Protein AF-A0A2T6DIM4-F1 (afdb_monomer_lite)

Sequence (243 aa):
MPEISELISRLGLDPSECIVLSSGGSQIDFTYEVSPYQFLSQAASDLHTGGTAALLNSLTNSRRAILCQMDRVLEALGFDAHSLSTKAKTELLAFLGLPTPAILRKVGDLRNDLEHRYKSPPLDRVEDAHDIAMLFIEAIDRYMDTFWGEFYIGQKDELLGGMEFGFKRQLEFDYDSERRVFRVVAAQGSEHFPMEESGRIGRVPIDRGTVLHKHCVRLALTEFSRIPAEEAVQDFFVALKDA

Secondary structure (DSSP, 8-state):
---HHHHHHHHT--GGGEEEEEEEEE------SS-HHHHHHHHHHHHHH-SHHHHHHHHHHHHHHHHHHHHHHHHHTT--STTS-HHHHHHHHHHTT----TTHHHHHHHHHHHHHS-PPPPHHHHHHHHHHHHHHHHHHHHHHHTEEEEEEEEEGGGBPPTT--SBSEEEEEEEETTTTEEEEEEEE--SSSSPPGGGEEEEEEE-TTSHHHHHHHHHHTTTTSSS-HHHHHHHHHHHHH--

Foldseek 3Di:
DDDVVRLCVVLVFDLLQKFKDFPFFDFFWDDDPQALVNLLVQLVVLLVVDDQVSLLSNLVSLLVSLLRLLCTLCVLLQHNSVPDDPVRSLVLCVLLLADSDPCNVLSVVQVCCCPVVVDRDDSVSSVSSSVVSVVNNVRSSVLNRGFRQKMKMGGPVQAQDDPDGYGQWIWIWGADSVNSWIKTWTFHDDSDPPDDPVTTPDIDIDDGPQLLSSLVSSLRRQVPGPDHRSRSSSVNVVSSVVD

Radius of gyration: 21.43 Å; chains: 1; bounding box: 54×34×61 Å

Structure (mmCIF, N/CA/C/O backbone):
data_AF-A0A2T6DIM4-F1
#
_entry.id   AF-A0A2T6DIM4-F1
#
loop_
_atom_site.group_PDB
_atom_site.id
_atom_site.type_symbol
_atom_site.label_atom_id
_atom_site.label_alt_id
_atom_site.label_comp_id
_atom_site.label_asym_id
_atom_site.label_entity_id
_atom_site.label_seq_id
_atom_site.pdbx_PDB_ins_code
_atom_site.Cartn_x
_atom_site.Cartn_y
_atom_site.Cartn_z
_atom_site.occupancy
_atom_site.B_iso_or_equiv
_atom_site.auth_seq_id
_atom_site.auth_comp_id
_atom_site.auth_asym_id
_atom_site.auth_atom_id
_atom_site.pdbx_PDB_model_num
ATOM 1 N N . MET A 1 1 ? 16.239 15.068 -19.343 1.00 55.34 1 MET A N 1
ATOM 2 C CA . MET A 1 1 ? 16.365 13.624 -19.048 1.00 55.34 1 MET A CA 1
ATOM 3 C C . MET A 1 1 ? 15.382 12.919 -19.966 1.00 55.34 1 MET A C 1
ATOM 5 O O . MET A 1 1 ? 14.376 13.557 -20.251 1.00 55.34 1 MET A O 1
ATOM 9 N N . PRO A 1 2 ? 15.683 11.718 -20.487 1.00 66.62 2 PRO A N 1
ATOM 10 C CA . PRO A 1 2 ? 14.712 10.987 -21.301 1.00 66.62 2 PRO A CA 1
ATOM 11 C C . PRO A 1 2 ? 13.435 10.742 -20.491 1.00 66.62 2 PRO A C 1
ATOM 13 O O . PRO A 1 2 ? 13.491 10.700 -19.264 1.00 66.62 2 PRO A O 1
ATOM 16 N N . GLU A 1 3 ? 12.298 10.600 -21.156 1.00 85.00 3 GLU A N 1
ATOM 17 C CA . GLU A 1 3 ? 11.085 10.080 -20.521 1.00 85.00 3 GLU A CA 1
ATOM 18 C C . GLU A 1 3 ? 11.143 8.548 -20.487 1.00 85.00 3 GLU A C 1
ATOM 20 O O . GLU A 1 3 ? 11.846 7.914 -21.278 1.00 85.00 3 GLU A O 1
ATOM 25 N N . ILE A 1 4 ? 10.405 7.919 -19.573 1.00 86.00 4 ILE A N 1
ATOM 26 C CA . ILE A 1 4 ? 10.367 6.451 -19.492 1.00 86.00 4 ILE A CA 1
ATOM 27 C C . ILE A 1 4 ? 9.788 5.815 -20.774 1.00 86.00 4 ILE A C 1
ATOM 29 O O . ILE A 1 4 ? 10.243 4.752 -21.198 1.00 86.00 4 ILE A O 1
ATOM 33 N N . SER A 1 5 ? 8.867 6.506 -21.453 1.00 86.00 5 SER A N 1
ATOM 34 C CA . SER A 1 5 ? 8.318 6.140 -22.766 1.00 86.00 5 SER A CA 1
ATOM 35 C C . SER A 1 5 ? 9.401 6.073 -23.854 1.00 86.00 5 SER A C 1
ATOM 37 O O . SER A 1 5 ? 9.430 5.144 -24.669 1.00 86.00 5 SER A O 1
ATOM 39 N N . GLU A 1 6 ? 10.344 7.018 -23.832 1.00 87.69 6 GLU A N 1
ATOM 40 C CA . GLU A 1 6 ? 11.490 7.061 -24.739 1.00 87.69 6 GLU A CA 1
ATOM 41 C C . GLU A 1 6 ? 12.445 5.892 -24.472 1.00 87.69 6 GLU A C 1
ATOM 43 O O . GLU A 1 6 ? 12.909 5.241 -25.410 1.00 87.69 6 GLU A O 1
ATOM 48 N N . LEU A 1 7 ? 12.708 5.584 -23.197 1.00 87.62 7 LEU A N 1
ATOM 49 C CA . LEU A 1 7 ? 13.543 4.446 -22.811 1.00 87.62 7 LEU A CA 1
ATOM 50 C C . LEU A 1 7 ? 12.961 3.110 -23.292 1.00 87.62 7 LEU A C 1
ATOM 52 O O . LEU A 1 7 ? 13.685 2.297 -23.865 1.00 87.62 7 LEU A O 1
ATOM 56 N N . ILE A 1 8 ? 11.654 2.911 -23.120 1.00 87.31 8 ILE A N 1
ATOM 57 C CA . ILE A 1 8 ? 10.943 1.707 -23.574 1.00 87.31 8 ILE A CA 1
ATOM 58 C C . ILE A 1 8 ? 10.983 1.580 -25.096 1.00 87.31 8 ILE A C 1
ATOM 60 O O . ILE A 1 8 ? 11.284 0.507 -25.620 1.00 87.31 8 ILE A O 1
ATOM 64 N N . SER A 1 9 ? 10.759 2.687 -25.807 1.00 88.00 9 SER A N 1
ATOM 65 C CA . SER A 1 9 ? 10.829 2.718 -27.271 1.00 88.00 9 SER A CA 1
ATOM 66 C C . SER A 1 9 ? 12.224 2.348 -27.781 1.00 88.00 9 SER A C 1
ATOM 68 O O . SER A 1 9 ? 12.349 1.603 -28.749 1.00 88.00 9 SER A O 1
ATOM 70 N N . ARG A 1 10 ? 13.283 2.821 -27.110 1.00 90.19 10 ARG A N 1
ATOM 71 C CA . ARG A 1 10 ? 14.678 2.486 -27.446 1.00 90.19 10 ARG A CA 1
ATOM 72 C C . ARG A 1 10 ? 15.020 1.020 -27.181 1.00 90.19 10 ARG A C 1
ATOM 74 O O . ARG A 1 10 ? 15.798 0.449 -27.936 1.00 90.19 10 ARG A O 1
ATOM 81 N N . LEU A 1 11 ? 14.443 0.418 -26.140 1.00 90.56 11 LEU A N 1
ATOM 82 C CA . LEU A 1 11 ? 14.599 -1.010 -25.852 1.00 90.56 11 LEU A CA 1
ATOM 83 C C . LEU A 1 11 ? 13.802 -1.903 -26.813 1.00 90.56 11 LEU A C 1
ATOM 85 O O . LEU A 1 11 ? 14.076 -3.098 -26.884 1.00 90.56 11 LEU A O 1
ATOM 89 N N . GLY A 1 12 ? 12.809 -1.367 -27.528 1.00 91.50 12 GLY A N 1
ATOM 90 C CA . GLY A 1 12 ? 11.957 -2.166 -28.411 1.00 91.50 12 GLY A CA 1
ATOM 91 C C . GLY A 1 12 ? 11.212 -3.279 -27.667 1.00 91.50 12 GLY A C 1
ATOM 92 O O . GLY A 1 12 ? 11.081 -4.384 -28.192 1.00 91.50 12 GLY A O 1
ATOM 93 N N . LEU A 1 13 ? 10.788 -3.018 -26.425 1.00 91.38 13 LEU A N 1
ATOM 94 C CA . LEU A 1 13 ? 9.969 -3.957 -25.659 1.00 91.38 13 LEU A CA 1
ATOM 95 C C . LEU A 1 13 ? 8.553 -4.007 -26.242 1.00 91.38 13 LEU A C 1
ATOM 97 O O . LEU A 1 13 ? 7.950 -2.966 -26.503 1.00 91.38 13 LEU A O 1
ATOM 101 N N . ASP A 1 14 ? 8.022 -5.214 -26.406 1.00 92.25 14 ASP A N 1
ATOM 102 C CA . ASP A 1 14 ? 6.612 -5.463 -26.691 1.00 92.25 14 ASP A CA 1
ATOM 103 C C . ASP A 1 14 ? 5.883 -5.646 -25.353 1.00 92.25 14 ASP A C 1
ATOM 105 O O . ASP A 1 14 ? 6.118 -6.650 -24.675 1.00 92.25 14 ASP A O 1
ATOM 109 N N . PRO A 1 15 ? 4.999 -4.713 -24.951 1.00 90.88 15 PRO A N 1
ATOM 110 C CA . PRO A 1 15 ? 4.266 -4.823 -23.696 1.00 90.88 15 PRO A CA 1
ATOM 111 C C . PRO A 1 15 ? 3.543 -6.157 -23.511 1.00 90.88 15 PRO A C 1
ATOM 113 O O . PRO A 1 15 ? 3.440 -6.624 -22.383 1.00 90.88 15 PRO A O 1
ATOM 116 N N . SER A 1 16 ? 3.054 -6.777 -24.591 1.00 91.44 16 SER A N 1
ATOM 117 C CA . SER A 1 16 ? 2.267 -8.015 -24.519 1.00 91.44 16 SER A CA 1
ATOM 118 C C . SER A 1 16 ? 3.090 -9.258 -24.168 1.00 91.44 16 SER A C 1
ATOM 120 O O . SER A 1 16 ? 2.540 -10.212 -23.623 1.00 91.44 16 SER A O 1
ATOM 122 N N . GLU A 1 17 ? 4.403 -9.214 -24.395 1.00 94.44 17 GLU A N 1
ATOM 123 C CA . GLU A 1 17 ? 5.341 -10.314 -24.130 1.00 94.44 17 GLU A CA 1
ATOM 124 C C . GLU A 1 17 ? 6.247 -10.039 -22.914 1.00 94.44 17 GLU A C 1
ATOM 126 O O . GLU A 1 17 ? 7.095 -10.861 -22.548 1.00 94.44 17 GLU A O 1
ATOM 131 N N . CYS A 1 18 ? 6.056 -8.892 -22.254 1.00 95.19 18 CYS A N 1
ATOM 132 C CA . CYS A 1 18 ? 6.811 -8.521 -21.068 1.00 95.19 18 CYS A CA 1
ATOM 133 C C . CYS A 1 18 ? 6.337 -9.266 -19.816 1.00 95.19 18 CYS A C 1
ATOM 135 O O . CYS A 1 18 ? 5.141 -9.398 -19.551 1.00 95.19 18 CYS A O 1
ATOM 137 N N . ILE A 1 19 ? 7.300 -9.667 -18.990 1.00 93.75 19 ILE A N 1
ATOM 138 C CA . ILE A 1 19 ? 7.081 -10.225 -17.653 1.00 93.75 19 ILE A CA 1
ATOM 139 C C . ILE A 1 19 ? 7.925 -9.468 -16.625 1.00 93.75 19 ILE A C 1
ATOM 141 O O . ILE A 1 19 ? 8.885 -8.785 -16.985 1.00 93.75 19 ILE A O 1
ATOM 145 N N . VAL A 1 20 ? 7.562 -9.594 -15.348 1.00 92.94 20 VAL A N 1
ATOM 146 C CA . VAL A 1 20 ? 8.329 -9.050 -14.222 1.00 92.94 20 VAL A CA 1
ATOM 147 C C . VAL A 1 20 ? 9.110 -10.162 -13.519 1.00 92.94 20 VAL A C 1
ATOM 149 O O . VAL A 1 20 ? 8.608 -11.273 -13.353 1.00 92.94 20 VAL A O 1
ATOM 152 N N . LEU A 1 21 ? 10.337 -9.855 -13.107 1.00 90.00 21 LEU A N 1
ATOM 153 C CA . LEU A 1 21 ? 11.207 -10.719 -12.314 1.00 90.00 21 LEU A CA 1
ATOM 154 C C . LEU A 1 21 ? 11.747 -9.928 -11.119 1.00 90.00 21 LEU A C 1
ATOM 156 O O . LEU A 1 21 ? 12.227 -8.815 -11.303 1.00 90.00 21 LEU A O 1
ATOM 160 N N . SER A 1 22 ? 11.718 -10.497 -9.917 1.00 83.75 22 SER A N 1
ATOM 161 C CA . SER A 1 22 ? 12.336 -9.884 -8.733 1.00 83.75 22 SER A CA 1
ATOM 162 C C . SER A 1 22 ? 13.768 -10.361 -8.527 1.00 83.75 22 SER A C 1
ATOM 164 O O . SER A 1 22 ? 14.041 -11.554 -8.676 1.00 83.75 22 SER A O 1
ATOM 166 N N . SER A 1 23 ? 14.672 -9.446 -8.161 1.00 77.38 23 SER A N 1
ATOM 167 C CA . SER A 1 23 ? 16.018 -9.774 -7.654 1.00 77.38 23 SER A CA 1
ATOM 168 C C . SER A 1 23 ? 16.061 -9.948 -6.137 1.00 77.38 23 SER A C 1
ATOM 170 O O . SER A 1 23 ? 17.045 -10.484 -5.627 1.00 77.38 23 SER A O 1
ATOM 172 N N . GLY A 1 24 ? 15.034 -9.511 -5.402 1.00 69.75 24 GLY A N 1
ATOM 173 C CA . GLY A 1 24 ? 15.015 -9.593 -3.946 1.00 69.75 24 GLY A CA 1
ATOM 174 C C . GLY A 1 24 ? 14.026 -8.642 -3.274 1.00 69.75 24 GLY A C 1
ATOM 175 O O . GLY A 1 24 ? 13.548 -7.668 -3.854 1.00 69.75 24 GLY A O 1
ATOM 176 N N . GLY A 1 25 ? 13.724 -8.942 -2.011 1.00 70.31 25 GLY A N 1
ATOM 177 C CA . GLY A 1 25 ? 12.937 -8.074 -1.140 1.00 70.31 25 GLY A CA 1
ATOM 178 C C . GLY A 1 25 ? 13.823 -7.131 -0.328 1.00 70.31 25 GLY A C 1
ATOM 179 O O . GLY A 1 25 ? 14.891 -7.524 0.145 1.00 70.31 25 GLY A O 1
ATOM 180 N N . SER A 1 26 ? 13.358 -5.904 -0.123 1.00 77.56 26 SER A N 1
ATOM 181 C CA . SER A 1 26 ? 13.868 -4.976 0.877 1.00 77.56 26 SER A CA 1
ATOM 182 C C . SER A 1 26 ? 12.756 -4.644 1.867 1.00 77.56 26 SER A C 1
ATOM 184 O O . SER A 1 26 ? 11.582 -4.549 1.514 1.00 77.56 26 SER A O 1
ATOM 186 N N . GLN A 1 27 ? 13.126 -4.478 3.133 1.00 89.00 27 GLN A N 1
ATOM 187 C CA . GLN A 1 27 ? 12.173 -4.018 4.130 1.00 89.00 27 GLN A CA 1
ATOM 188 C C . GLN A 1 27 ? 11.911 -2.526 3.920 1.00 89.00 27 GLN A C 1
ATOM 190 O O . GLN A 1 27 ? 12.848 -1.724 3.852 1.00 89.00 27 GLN A O 1
ATOM 195 N N . ILE A 1 28 ? 10.637 -2.155 3.856 1.00 93.94 28 ILE A N 1
ATOM 196 C CA . ILE A 1 28 ? 10.203 -0.759 3.898 1.00 93.94 28 ILE A CA 1
ATOM 197 C C . ILE A 1 28 ? 9.565 -0.461 5.247 1.00 93.94 28 ILE A C 1
ATOM 199 O O . ILE A 1 28 ? 8.889 -1.306 5.828 1.00 93.94 28 ILE A O 1
ATOM 203 N N . ASP A 1 29 ? 9.740 0.760 5.743 1.00 94.94 29 ASP A N 1
ATOM 204 C CA . ASP A 1 29 ? 9.044 1.196 6.948 1.00 94.94 29 ASP A CA 1
ATOM 205 C C . ASP A 1 29 ? 8.830 2.709 6.977 1.00 94.94 29 ASP A C 1
ATOM 207 O O . ASP A 1 29 ? 9.447 3.474 6.231 1.00 94.94 29 ASP A O 1
ATOM 211 N N . PHE A 1 30 ? 7.929 3.135 7.857 1.00 96.19 30 PHE A N 1
ATOM 212 C CA . PHE A 1 30 ? 7.737 4.527 8.213 1.00 96.19 30 PHE A CA 1
ATOM 213 C C . PHE A 1 30 ? 7.470 4.647 9.712 1.00 96.19 30 PHE A C 1
ATOM 215 O O . PHE A 1 30 ? 6.492 4.119 10.242 1.00 96.19 30 PHE A O 1
ATOM 222 N N . THR A 1 31 ? 8.330 5.379 10.411 1.00 94.75 31 THR A N 1
ATOM 223 C CA . THR A 1 31 ? 8.224 5.514 11.863 1.00 94.75 31 THR A CA 1
ATOM 224 C C . THR A 1 31 ? 7.389 6.733 12.242 1.00 94.75 31 THR A C 1
ATOM 226 O O . THR A 1 31 ? 7.769 7.875 11.987 1.00 94.75 31 THR A O 1
ATOM 229 N N . TYR A 1 32 ? 6.269 6.484 12.918 1.00 96.19 32 TYR A N 1
ATOM 230 C CA . TYR A 1 32 ? 5.545 7.498 13.683 1.00 96.19 32 TYR A CA 1
ATOM 231 C C . TYR A 1 32 ? 6.024 7.523 15.137 1.00 96.19 32 TYR A C 1
ATOM 233 O O . TYR A 1 32 ? 6.501 6.516 15.655 1.00 96.19 32 TYR A O 1
ATOM 241 N N . GLU A 1 33 ? 5.833 8.657 15.817 1.00 97.25 33 GLU A N 1
ATOM 242 C CA . GLU A 1 33 ? 6.099 8.782 17.259 1.00 97.25 33 GLU A CA 1
ATOM 243 C C . GLU A 1 33 ? 5.269 7.789 18.089 1.00 97.25 33 GLU A C 1
ATOM 245 O O . GLU A 1 33 ? 5.768 7.217 19.056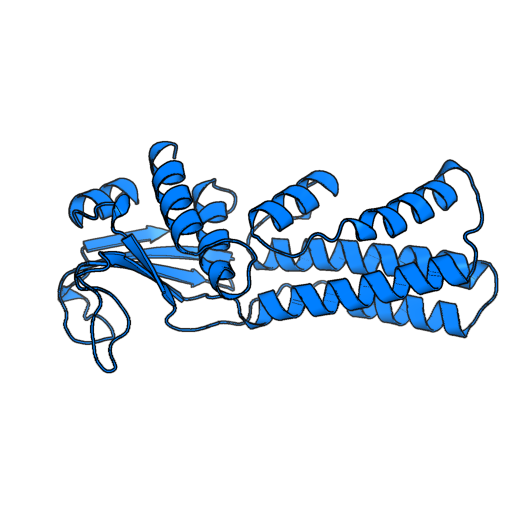 1.00 97.25 33 GLU A O 1
ATOM 250 N N . VAL A 1 34 ? 4.012 7.565 17.687 1.00 97.62 34 VAL A N 1
ATOM 251 C CA . VAL A 1 34 ? 3.138 6.535 18.257 1.00 97.62 34 VAL A CA 1
ATOM 252 C C . VAL A 1 34 ? 2.807 5.518 17.173 1.00 97.62 34 VAL A C 1
ATOM 254 O O . VAL A 1 34 ? 2.179 5.855 16.170 1.00 97.62 34 VAL A O 1
ATOM 257 N N . SER A 1 35 ? 3.228 4.274 17.378 1.00 98.00 35 SER A N 1
ATOM 258 C CA . SER A 1 35 ? 3.096 3.197 16.404 1.00 98.00 35 SER A CA 1
ATOM 259 C C . SER A 1 35 ? 1.718 2.516 16.444 1.00 98.00 35 SER A C 1
ATOM 261 O O . SER A 1 35 ? 1.009 2.567 17.459 1.00 98.00 35 SER A O 1
ATOM 263 N N . PRO A 1 36 ? 1.348 1.788 15.373 1.00 98.31 36 PRO A N 1
ATOM 264 C CA . PRO A 1 36 ? 0.151 0.946 15.352 1.00 98.31 36 PRO A CA 1
ATOM 265 C C . PRO A 1 36 ? 0.110 -0.054 16.517 1.00 98.31 36 PRO A C 1
ATOM 267 O O . PRO A 1 36 ? -0.923 -0.210 17.170 1.00 98.31 36 PRO A O 1
ATOM 270 N N . TYR A 1 37 ? 1.255 -0.664 16.843 1.00 98.25 37 TYR A N 1
ATOM 271 C CA . TYR A 1 37 ? 1.395 -1.606 17.954 1.00 98.25 37 TYR A CA 1
ATOM 272 C C . TYR A 1 37 ? 1.226 -0.959 19.329 1.00 98.25 37 TYR A C 1
ATOM 274 O O . TYR A 1 37 ? 0.717 -1.609 20.242 1.00 98.25 37 TYR A O 1
ATOM 282 N N . GLN A 1 38 ? 1.611 0.309 19.505 1.00 98.56 38 GLN A N 1
ATOM 283 C CA . GLN A 1 38 ? 1.377 1.021 20.765 1.00 98.56 38 GLN A CA 1
ATOM 284 C C . GLN A 1 38 ? -0.117 1.272 20.988 1.00 98.56 38 GLN A C 1
ATOM 286 O O . GLN A 1 38 ? -0.614 1.039 22.091 1.00 98.56 38 GLN A O 1
ATOM 291 N N . PHE A 1 39 ? -0.860 1.659 19.945 1.00 98.69 39 PHE A N 1
ATOM 292 C CA . PHE A 1 39 ? -2.321 1.738 20.030 1.00 98.69 39 PHE A CA 1
ATOM 293 C C . PHE A 1 39 ? -2.947 0.372 20.323 1.00 98.69 39 PHE A C 1
ATOM 295 O O . PHE A 1 39 ? -3.806 0.272 21.197 1.00 98.69 39 PHE A O 1
ATOM 302 N N . LEU A 1 40 ? -2.496 -0.685 19.643 1.00 98.38 40 LEU A N 1
ATOM 303 C CA . LEU A 1 40 ? -2.993 -2.042 19.871 1.00 98.38 40 LEU A CA 1
ATOM 304 C C . LEU A 1 40 ? -2.727 -2.519 21.310 1.00 98.38 40 LEU A C 1
ATOM 306 O O . LEU A 1 40 ? -3.632 -3.014 21.976 1.00 98.38 40 LEU A O 1
ATOM 310 N N . SER A 1 41 ? -1.520 -2.286 21.825 1.00 98.50 41 SER A N 1
ATOM 311 C CA . SER A 1 41 ? -1.135 -2.642 23.196 1.00 98.50 41 SER A CA 1
ATOM 312 C C . SER A 1 41 ? -1.979 -1.908 24.237 1.00 98.50 41 SER A C 1
ATOM 314 O O . SER A 1 41 ? -2.403 -2.505 25.228 1.00 98.50 41 SER A O 1
ATOM 316 N N . GLN A 1 42 ? -2.277 -0.625 24.006 1.00 98.38 42 GLN A N 1
ATOM 317 C CA . GLN A 1 42 ? -3.181 0.120 24.877 1.00 98.38 42 GLN A CA 1
ATOM 318 C C . GLN A 1 42 ? -4.602 -0.456 24.826 1.00 98.38 42 GLN A C 1
ATOM 320 O O . GLN A 1 42 ? -5.219 -0.629 25.873 1.00 98.38 42 GLN A O 1
ATOM 325 N N . ALA A 1 43 ? -5.099 -0.818 23.638 1.00 98.31 43 ALA A N 1
ATOM 326 C CA . ALA A 1 43 ? -6.417 -1.433 23.491 1.00 98.31 43 ALA A CA 1
ATOM 327 C C . ALA A 1 43 ? -6.535 -2.770 24.244 1.00 98.31 43 ALA A C 1
ATOM 329 O O . ALA A 1 43 ? -7.571 -3.032 24.861 1.00 98.31 43 ALA A O 1
ATOM 330 N N . ALA A 1 44 ? -5.476 -3.584 24.234 1.00 98.25 44 ALA A N 1
ATOM 331 C CA . ALA A 1 44 ? -5.399 -4.829 24.996 1.00 98.25 44 ALA A CA 1
ATOM 332 C C . ALA A 1 44 ? -5.397 -4.577 26.515 1.00 98.25 44 ALA A C 1
ATOM 334 O O . ALA A 1 44 ? -6.133 -5.224 27.261 1.00 98.25 44 ALA A O 1
ATOM 335 N N . SER A 1 45 ? -4.605 -3.604 26.977 1.00 98.25 45 SER A N 1
ATOM 336 C CA . SER A 1 45 ? -4.550 -3.202 28.391 1.00 98.25 45 SER A CA 1
ATOM 337 C C . SER A 1 45 ? -5.904 -2.691 28.900 1.00 98.25 45 SER A C 1
ATOM 339 O O . SER A 1 45 ? -6.338 -3.025 30.006 1.00 98.25 45 SER A O 1
ATOM 341 N N . ASP A 1 46 ? -6.616 -1.932 28.065 1.00 97.94 46 ASP A N 1
ATOM 342 C CA . ASP A 1 46 ? -7.953 -1.433 28.371 1.00 97.94 46 ASP A CA 1
ATOM 343 C C . ASP A 1 46 ? -8.971 -2.589 28.497 1.00 97.94 46 ASP A C 1
ATOM 345 O O . ASP A 1 46 ? -9.748 -2.625 29.453 1.00 97.94 46 ASP A O 1
ATOM 349 N N . LEU A 1 47 ? -8.935 -3.587 27.601 1.00 96.44 47 LEU A N 1
ATOM 350 C CA . LEU A 1 47 ? -9.780 -4.789 27.726 1.00 96.44 47 LEU A CA 1
ATOM 351 C C . LEU A 1 47 ? -9.501 -5.548 29.025 1.00 96.44 47 LEU A C 1
ATOM 353 O O . LEU A 1 47 ? -10.437 -5.952 29.711 1.00 96.44 47 LEU A O 1
ATOM 357 N N . HIS A 1 48 ? -8.225 -5.693 29.388 1.00 96.25 48 HIS A N 1
ATOM 358 C CA . HIS A 1 48 ? -7.827 -6.360 30.625 1.00 96.25 48 HIS A CA 1
ATOM 359 C C . HIS A 1 48 ? -8.298 -5.611 31.879 1.00 96.25 48 HIS A C 1
ATOM 361 O O . HIS A 1 48 ? -8.757 -6.232 32.835 1.00 96.25 48 HIS A O 1
ATOM 367 N N . THR A 1 49 ? -8.206 -4.279 31.871 1.00 96.19 49 THR A N 1
ATOM 368 C CA . THR A 1 49 ? -8.650 -3.427 32.987 1.00 96.19 49 THR A CA 1
ATOM 369 C C . THR A 1 49 ? -10.161 -3.536 33.201 1.00 96.19 49 THR A C 1
ATOM 371 O O . THR A 1 49 ? -10.633 -3.557 34.340 1.00 96.19 49 THR A O 1
ATOM 374 N N . GLY A 1 50 ? -10.922 -3.629 32.108 1.00 92.06 50 GLY A N 1
ATOM 375 C CA . GLY A 1 50 ? -12.371 -3.760 32.137 1.00 92.06 50 GLY A CA 1
ATOM 376 C C . GLY A 1 50 ? -13.108 -2.489 32.575 1.00 92.06 50 GLY A C 1
ATOM 377 O O . GLY A 1 50 ? -12.536 -1.446 32.895 1.00 92.06 50 GLY A O 1
ATOM 378 N N . GLY A 1 51 ? -14.438 -2.574 32.566 1.00 94.81 51 GLY A N 1
ATOM 379 C CA . GLY A 1 51 ? -15.320 -1.441 32.843 1.00 94.81 51 GLY A CA 1
ATOM 380 C C . GLY A 1 51 ? -15.604 -0.574 31.614 1.00 94.81 51 GLY A C 1
ATOM 381 O O . GLY A 1 51 ? -14.955 -0.667 30.574 1.00 94.81 51 GLY A O 1
ATOM 382 N N . THR A 1 52 ? -16.621 0.280 31.730 1.00 93.56 52 THR A N 1
ATOM 383 C CA . THR A 1 52 ? -17.174 1.011 30.581 1.00 93.56 52 THR A CA 1
ATOM 384 C C . THR A 1 52 ? -16.151 1.924 29.916 1.00 93.56 52 THR A C 1
ATOM 386 O O . THR A 1 52 ? -16.038 1.912 28.698 1.00 93.56 52 THR A O 1
ATOM 389 N N . ALA A 1 53 ? -15.382 2.697 30.690 1.00 94.44 53 ALA A N 1
ATOM 390 C CA . ALA A 1 53 ? -14.393 3.619 30.128 1.00 94.44 53 ALA A CA 1
ATOM 391 C C . ALA A 1 53 ? -13.299 2.878 29.347 1.00 94.44 53 ALA A C 1
ATOM 393 O O . ALA A 1 53 ? -12.966 3.272 28.231 1.00 94.44 53 ALA A O 1
ATOM 394 N N . ALA A 1 54 ? -12.799 1.772 29.901 1.00 95.25 54 ALA A N 1
ATOM 395 C CA . ALA A 1 54 ? -11.784 0.960 29.251 1.00 95.25 54 ALA A CA 1
ATOM 396 C C . ALA A 1 54 ? -12.333 0.308 27.969 1.00 95.25 54 ALA A C 1
ATOM 398 O O . ALA A 1 54 ? -11.678 0.324 26.934 1.00 95.25 54 ALA A O 1
ATOM 399 N N . LEU A 1 55 ? -13.594 -0.132 27.970 1.00 95.81 55 LEU A N 1
ATOM 400 C CA . LEU A 1 55 ? -14.243 -0.668 26.773 1.00 95.81 55 LEU A CA 1
ATOM 401 C C . LEU A 1 55 ? -14.329 0.358 25.623 1.00 95.81 55 LEU A C 1
ATOM 403 O O . LEU A 1 55 ? -14.045 0.032 24.470 1.00 95.81 55 LEU A O 1
ATOM 407 N N . LEU A 1 56 ? -14.681 1.613 25.930 1.00 96.19 56 LEU A N 1
ATOM 408 C CA . LEU A 1 56 ? -14.713 2.697 24.937 1.00 96.19 56 LEU A CA 1
ATOM 409 C C . LEU A 1 56 ? -13.309 3.046 24.419 1.00 96.19 56 LEU A C 1
ATOM 411 O O . LEU A 1 56 ? -13.124 3.285 23.219 1.00 96.19 56 LEU A O 1
ATOM 415 N N . ASN A 1 57 ? -12.326 3.072 25.321 1.00 97.06 57 ASN A N 1
ATOM 416 C CA . ASN A 1 57 ? -10.936 3.357 24.980 1.00 97.06 57 ASN A CA 1
ATOM 417 C C . ASN A 1 57 ? -10.345 2.259 24.099 1.00 97.06 57 ASN A C 1
ATOM 419 O O . ASN A 1 57 ? -9.727 2.578 23.085 1.00 97.06 57 ASN A O 1
ATOM 423 N N . SER A 1 58 ? -10.617 0.991 24.415 1.00 97.88 58 SER A N 1
ATOM 424 C CA . SER A 1 58 ? -10.151 -0.141 23.624 1.00 97.88 58 SER A CA 1
ATOM 425 C C . SER A 1 58 ? -10.646 -0.054 22.183 1.00 97.88 58 SER A C 1
ATOM 427 O O . SER A 1 58 ? -9.829 -0.015 21.266 1.00 97.88 58 SER A O 1
ATOM 429 N N . LEU A 1 59 ? -11.953 0.150 21.965 1.00 97.81 59 LEU A N 1
ATOM 430 C CA . LEU A 1 59 ? -12.507 0.335 20.617 1.00 97.81 59 LEU A CA 1
ATOM 431 C C . LEU A 1 59 ? -11.839 1.498 19.865 1.00 97.81 59 LEU A C 1
ATOM 433 O O . LEU A 1 59 ? -11.518 1.395 18.676 1.00 97.81 59 LEU A O 1
ATOM 437 N N . THR A 1 60 ? -11.628 2.617 20.557 1.00 96.75 60 THR A N 1
ATOM 438 C CA . THR A 1 60 ? -10.984 3.802 19.979 1.00 96.75 60 THR A CA 1
ATOM 439 C C . THR A 1 60 ? -9.543 3.500 19.569 1.00 96.75 60 THR A C 1
ATOM 441 O O . THR A 1 60 ? -9.123 3.866 18.468 1.00 96.75 60 THR A O 1
ATOM 444 N N . ASN A 1 61 ? -8.794 2.808 20.424 1.00 98.25 61 ASN A N 1
ATOM 445 C CA . ASN A 1 61 ? -7.399 2.458 20.198 1.00 98.25 61 ASN A CA 1
ATOM 446 C C . ASN A 1 61 ? -7.241 1.371 19.124 1.00 98.25 61 ASN A C 1
ATOM 448 O O . ASN A 1 61 ? -6.393 1.534 18.253 1.00 98.25 61 ASN A O 1
ATOM 452 N N . SER A 1 62 ? -8.109 0.358 19.056 1.00 98.31 62 SER A N 1
ATOM 453 C CA . SER A 1 62 ? -8.118 -0.617 17.951 1.00 98.31 62 SER A CA 1
ATOM 454 C C . SER A 1 62 ? -8.335 0.060 16.595 1.00 98.31 62 SER A C 1
ATOM 456 O O . SER A 1 62 ? -7.647 -0.238 15.619 1.00 98.31 62 SER A O 1
ATOM 458 N N . ARG A 1 63 ? -9.242 1.045 16.518 1.00 96.62 63 ARG A N 1
ATOM 459 C CA . ARG A 1 63 ? -9.443 1.820 15.284 1.00 96.62 63 ARG A CA 1
ATOM 460 C C . ARG A 1 63 ? -8.232 2.686 14.939 1.00 96.62 63 ARG A C 1
ATOM 462 O O . ARG A 1 63 ? -7.881 2.782 13.765 1.00 96.62 63 ARG A O 1
ATOM 469 N N . ARG A 1 64 ? -7.604 3.325 15.931 1.00 97.12 64 ARG A N 1
ATOM 470 C CA . ARG A 1 64 ? -6.374 4.108 15.726 1.00 97.12 64 ARG A CA 1
ATOM 471 C C . ARG A 1 64 ? -5.224 3.233 15.253 1.00 97.12 64 ARG A C 1
ATOM 473 O O . ARG A 1 64 ? -4.521 3.652 14.347 1.00 97.12 64 ARG A O 1
ATOM 480 N N . ALA A 1 65 ? -5.095 2.023 15.787 1.00 98.19 65 ALA A N 1
ATOM 481 C CA . ALA A 1 65 ? -4.110 1.043 15.350 1.00 98.19 65 ALA A CA 1
ATOM 482 C C . ALA A 1 65 ? -4.278 0.719 13.852 1.00 98.19 65 ALA A C 1
ATOM 484 O O . ALA A 1 65 ? -3.325 0.847 13.088 1.00 98.19 65 ALA A O 1
ATOM 485 N N . ILE A 1 66 ? -5.510 0.432 13.405 1.00 97.50 66 ILE A N 1
ATOM 486 C CA . ILE A 1 66 ? -5.826 0.196 11.983 1.00 97.50 66 ILE A CA 1
ATOM 487 C C . ILE A 1 66 ? -5.473 1.414 11.121 1.00 97.50 66 ILE A C 1
ATOM 489 O O . ILE A 1 66 ? -4.767 1.277 10.127 1.00 97.50 66 ILE A O 1
ATOM 493 N N . LEU A 1 67 ? -5.959 2.605 11.485 1.00 96.38 67 LEU A N 1
ATOM 494 C CA . LEU A 1 67 ? -5.728 3.820 10.695 1.00 96.38 67 LEU A CA 1
ATOM 495 C C . LEU A 1 67 ? -4.241 4.186 10.638 1.00 96.38 67 LEU A C 1
ATOM 497 O O . LEU A 1 67 ? -3.741 4.523 9.573 1.00 96.38 67 LEU A O 1
ATOM 501 N N . CYS A 1 68 ? -3.530 4.063 11.758 1.00 98.06 68 CYS A N 1
ATOM 502 C CA . CYS A 1 68 ? -2.095 4.304 11.827 1.00 98.06 68 CYS A CA 1
ATOM 503 C C . CYS A 1 68 ? -1.321 3.309 10.954 1.00 98.06 68 CYS A C 1
ATOM 505 O O . CYS A 1 68 ? -0.397 3.718 10.262 1.00 98.06 68 CYS A O 1
ATOM 507 N N . GLN A 1 69 ? -1.727 2.035 10.909 1.00 98.06 69 GLN A N 1
ATOM 508 C CA . GLN A 1 69 ? -1.101 1.052 10.023 1.00 98.06 69 GLN A CA 1
ATOM 509 C C . GLN A 1 69 ? -1.343 1.373 8.544 1.00 98.06 69 GLN A C 1
ATOM 511 O O . GLN A 1 69 ? -0.421 1.252 7.741 1.00 98.06 69 GLN A O 1
ATOM 516 N N . MET A 1 70 ? -2.559 1.803 8.178 1.00 97.56 70 MET A N 1
ATOM 517 C CA . MET A 1 70 ? -2.848 2.266 6.814 1.00 97.56 70 MET A CA 1
ATOM 518 C C . MET A 1 70 ? -1.947 3.445 6.437 1.00 97.56 70 MET A C 1
ATOM 520 O O . MET A 1 70 ? -1.429 3.487 5.326 1.00 97.56 70 MET A O 1
ATOM 524 N N . ASP A 1 71 ? -1.749 4.382 7.359 1.00 98.12 71 ASP A N 1
ATOM 525 C CA . ASP A 1 71 ? -0.930 5.567 7.116 1.00 98.12 71 ASP A CA 1
ATOM 526 C C . ASP A 1 71 ? 0.547 5.194 6.997 1.00 98.12 71 ASP A C 1
ATOM 528 O O . ASP A 1 71 ? 1.207 5.598 6.045 1.00 98.12 71 ASP A O 1
ATOM 532 N N . ARG A 1 72 ? 1.030 4.327 7.891 1.00 98.00 72 ARG A N 1
ATOM 533 C CA . ARG A 1 72 ? 2.405 3.824 7.920 1.00 98.00 72 ARG A CA 1
ATOM 534 C C . ARG A 1 72 ? 2.796 3.151 6.609 1.00 98.00 72 ARG A C 1
ATOM 536 O O . ARG A 1 72 ? 3.805 3.529 6.022 1.00 98.00 72 ARG A O 1
ATOM 543 N N . VAL A 1 73 ? 2.000 2.192 6.126 1.00 97.44 73 VAL A N 1
ATOM 544 C CA . VAL A 1 73 ? 2.325 1.494 4.871 1.00 97.44 73 VAL A CA 1
ATOM 545 C C . VAL A 1 73 ? 2.263 2.441 3.672 1.00 97.44 73 VAL A C 1
ATOM 547 O O . VAL A 1 73 ? 3.121 2.383 2.799 1.00 97.44 73 VAL A O 1
ATOM 550 N N . LEU A 1 74 ? 1.293 3.360 3.627 1.00 97.50 74 LEU A N 1
ATOM 551 C CA . LEU A 1 74 ? 1.177 4.312 2.522 1.00 97.50 74 LEU A CA 1
ATOM 552 C C . LEU A 1 74 ? 2.336 5.316 2.506 1.00 97.50 74 LEU A C 1
ATOM 554 O O . LEU A 1 74 ? 2.893 5.569 1.438 1.00 97.50 74 LEU A O 1
ATOM 558 N N . GLU A 1 75 ? 2.747 5.825 3.668 1.00 97.56 75 GLU A N 1
ATOM 559 C CA . GLU A 1 75 ? 3.916 6.696 3.787 1.00 97.56 75 GLU A CA 1
ATOM 560 C C . GLU A 1 75 ? 5.213 5.966 3.444 1.00 97.56 75 GLU A C 1
ATOM 562 O O . GLU A 1 75 ? 6.049 6.551 2.756 1.00 97.56 75 GLU A O 1
ATOM 567 N N . ALA A 1 76 ? 5.379 4.708 3.867 1.00 96.75 76 ALA A N 1
ATOM 568 C CA . ALA A 1 76 ? 6.538 3.878 3.524 1.00 96.75 76 ALA A CA 1
ATOM 569 C C . ALA A 1 76 ? 6.646 3.643 2.008 1.00 96.75 76 ALA A C 1
ATOM 571 O O . ALA A 1 76 ? 7.749 3.593 1.469 1.00 96.75 76 ALA A O 1
ATOM 572 N N . LEU A 1 77 ? 5.501 3.575 1.319 1.00 96.19 77 LEU A N 1
ATOM 573 C CA . LEU A 1 77 ? 5.369 3.436 -0.135 1.00 96.19 77 LEU A CA 1
ATOM 574 C C . LEU A 1 77 ? 5.406 4.773 -0.897 1.00 96.19 77 LEU A C 1
ATOM 576 O O . LEU A 1 77 ? 5.189 4.808 -2.108 1.00 96.19 77 LEU A O 1
ATOM 580 N N . GLY A 1 78 ? 5.644 5.893 -0.209 1.00 96.25 78 GLY A N 1
ATOM 581 C CA . GLY A 1 78 ? 5.796 7.206 -0.835 1.00 96.25 78 GLY A CA 1
ATOM 582 C C . GLY A 1 78 ? 4.490 7.940 -1.150 1.00 96.25 78 GLY A C 1
ATOM 583 O O . GLY A 1 78 ? 4.530 8.983 -1.806 1.00 96.25 78 GLY A O 1
ATOM 584 N N . PHE A 1 79 ? 3.341 7.486 -0.655 1.00 96.88 79 PHE A N 1
ATOM 585 C CA . PHE A 1 79 ? 2.086 8.237 -0.733 1.00 96.88 79 PHE A CA 1
ATOM 586 C C . PHE A 1 79 ? 1.946 9.183 0.465 1.00 96.88 79 PHE A C 1
ATOM 588 O O . PHE A 1 79 ? 2.291 8.815 1.580 1.00 96.88 79 PHE A O 1
ATOM 595 N N . ASP A 1 80 ? 1.428 10.394 0.243 1.00 95.88 80 ASP A N 1
ATOM 596 C CA . ASP A 1 80 ? 1.034 11.290 1.340 1.00 95.88 80 ASP A CA 1
ATOM 597 C C . ASP A 1 80 ? -0.278 10.776 1.942 1.00 95.88 80 ASP A C 1
ATOM 599 O O . ASP A 1 80 ? -1.370 11.037 1.420 1.00 95.88 80 ASP A O 1
ATOM 603 N N . ALA A 1 81 ? -0.176 10.015 3.030 1.00 95.88 81 ALA A N 1
ATOM 604 C CA . ALA A 1 81 ? -1.335 9.404 3.664 1.00 95.88 81 ALA A CA 1
ATOM 605 C C . ALA A 1 81 ? -2.244 10.458 4.311 1.00 95.88 81 ALA A C 1
ATOM 607 O O . ALA A 1 81 ? -3.461 10.278 4.377 1.00 95.88 81 ALA A O 1
ATOM 608 N N . HIS A 1 82 ? -1.691 11.576 4.773 1.00 94.19 82 HIS A N 1
ATOM 609 C CA . HIS A 1 82 ? -2.450 12.613 5.468 1.00 94.19 82 HIS A CA 1
ATOM 610 C C . HIS A 1 82 ? -3.364 13.403 4.526 1.00 94.19 82 HIS A C 1
ATOM 612 O O . HIS A 1 82 ? -4.422 13.872 4.952 1.00 94.19 82 HIS A O 1
ATOM 618 N N . SER A 1 83 ? -3.020 13.468 3.240 1.00 95.44 83 SER A N 1
ATOM 619 C CA . SER A 1 83 ? -3.880 14.038 2.197 1.00 95.44 83 SER A CA 1
ATOM 620 C C . SER A 1 83 ? -5.110 13.178 1.850 1.00 95.44 83 SER A C 1
ATOM 622 O O . SER A 1 83 ? -6.056 13.664 1.224 1.00 95.44 83 SER A O 1
ATOM 624 N N . LEU A 1 84 ? -5.134 11.901 2.256 1.00 95.56 84 LEU A N 1
ATOM 625 C CA . LEU A 1 84 ? -6.146 10.931 1.838 1.00 95.56 84 LEU A CA 1
ATOM 626 C C . LEU A 1 84 ? -7.242 10.724 2.892 1.00 95.56 84 LEU A C 1
ATOM 628 O O . LEU A 1 84 ? -6.993 10.517 4.081 1.00 95.56 84 LEU A O 1
ATOM 632 N N . SER A 1 85 ? -8.496 10.658 2.436 1.00 94.75 85 SER A N 1
ATOM 633 C CA . SER A 1 85 ? -9.603 10.173 3.271 1.00 94.75 85 SER A CA 1
ATOM 634 C C . SER A 1 85 ? -9.458 8.675 3.575 1.00 94.75 85 SER A C 1
ATOM 636 O O . SER A 1 85 ? -8.869 7.934 2.792 1.00 94.75 85 SER A O 1
ATOM 638 N N . THR A 1 86 ? -10.073 8.172 4.654 1.00 90.69 86 THR A N 1
ATOM 639 C CA . THR A 1 86 ? -10.075 6.724 4.969 1.00 90.69 86 THR A CA 1
ATOM 640 C C . THR A 1 86 ? -10.591 5.867 3.808 1.00 90.69 86 THR A C 1
ATOM 642 O O . THR A 1 86 ? -10.074 4.776 3.561 1.00 90.69 86 THR A O 1
ATOM 645 N N . LYS A 1 87 ? -11.587 6.368 3.065 1.00 91.38 87 LYS A N 1
ATOM 646 C CA . LYS A 1 87 ? -12.104 5.700 1.867 1.00 91.38 87 LYS A CA 1
ATOM 647 C C . LYS A 1 87 ? -11.032 5.627 0.777 1.00 91.38 87 LYS A C 1
ATOM 649 O O . LYS A 1 87 ? -10.755 4.534 0.300 1.00 91.38 87 LYS A O 1
ATOM 654 N N . ALA A 1 88 ? -10.385 6.751 0.465 1.00 94.88 88 ALA A N 1
ATOM 655 C CA . ALA A 1 88 ? -9.323 6.809 -0.540 1.00 94.88 88 ALA A CA 1
ATOM 656 C C . ALA A 1 88 ? -8.114 5.934 -0.165 1.00 94.88 88 ALA A C 1
ATOM 658 O O . ALA A 1 88 ? -7.578 5.240 -1.022 1.00 94.88 88 ALA A O 1
ATOM 659 N N . LYS A 1 89 ? -7.732 5.886 1.121 1.00 95.25 89 LYS A N 1
ATOM 660 C CA . LYS A 1 89 ? -6.697 4.962 1.621 1.00 95.25 89 LYS A CA 1
ATOM 661 C C . LYS A 1 89 ? -7.087 3.509 1.367 1.00 95.25 89 LYS A C 1
ATOM 663 O O . LYS A 1 89 ? -6.288 2.739 0.857 1.00 95.25 89 LYS A O 1
ATOM 668 N N . THR A 1 90 ? -8.332 3.142 1.673 1.00 93.81 90 THR A N 1
ATOM 669 C CA . THR A 1 90 ? -8.834 1.778 1.441 1.00 93.81 90 THR A CA 1
ATOM 670 C C . THR A 1 90 ? -8.839 1.428 -0.049 1.00 93.81 90 THR A C 1
ATOM 672 O O . THR A 1 90 ? -8.406 0.348 -0.425 1.00 93.81 90 THR A O 1
ATOM 675 N N . GLU A 1 91 ? -9.288 2.338 -0.913 1.00 94.44 91 GLU A N 1
ATOM 676 C CA . GLU A 1 91 ? -9.279 2.136 -2.369 1.00 94.44 91 GLU A CA 1
ATOM 677 C C . GLU A 1 91 ? -7.854 2.007 -2.920 1.00 94.44 91 GLU A C 1
ATOM 679 O O . GLU A 1 91 ? -7.601 1.169 -3.785 1.00 94.44 91 GLU A O 1
ATOM 684 N N . LEU A 1 92 ? -6.911 2.790 -2.391 1.00 95.56 92 LEU A N 1
ATOM 685 C CA . LEU A 1 92 ? -5.505 2.715 -2.769 1.00 95.56 92 LEU A CA 1
ATOM 686 C C . LEU A 1 92 ? -4.869 1.392 -2.331 1.00 95.56 92 LEU A C 1
ATOM 688 O O . LEU A 1 92 ? -4.276 0.721 -3.164 1.00 95.56 92 LEU A O 1
ATOM 692 N N . LEU A 1 93 ? -5.041 0.971 -1.075 1.00 94.88 93 LEU A N 1
ATOM 693 C CA . LEU A 1 93 ? -4.538 -0.324 -0.600 1.00 94.88 93 LEU A CA 1
ATOM 694 C C . LEU A 1 93 ? -5.101 -1.485 -1.435 1.00 94.88 93 LEU A C 1
ATOM 696 O O . LEU A 1 93 ? -4.347 -2.365 -1.842 1.00 94.88 93 LEU A O 1
ATOM 700 N N . ALA A 1 94 ? -6.399 -1.449 -1.756 1.00 93.44 94 ALA A N 1
ATOM 701 C CA . ALA A 1 94 ? -7.034 -2.460 -2.598 1.00 93.44 94 ALA A CA 1
ATOM 702 C C . ALA A 1 94 ? -6.443 -2.479 -4.015 1.00 93.44 94 ALA A C 1
ATOM 704 O O . ALA A 1 94 ? -6.159 -3.551 -4.544 1.00 93.44 94 ALA A O 1
ATOM 705 N N . PHE A 1 95 ? -6.218 -1.304 -4.612 1.00 93.88 95 PHE A N 1
ATOM 706 C CA . PHE A 1 95 ? -5.551 -1.186 -5.909 1.00 93.88 95 PHE A CA 1
ATOM 707 C C . PHE A 1 95 ? -4.133 -1.770 -5.884 1.00 93.88 95 PHE A C 1
ATOM 709 O O . PHE A 1 95 ? -3.728 -2.435 -6.832 1.00 93.88 95 PHE A O 1
ATOM 716 N N . LEU A 1 96 ? -3.380 -1.532 -4.807 1.00 94.06 96 LEU A N 1
ATOM 717 C CA . LEU A 1 96 ? -2.021 -2.053 -4.631 1.00 94.06 96 LEU A CA 1
ATOM 718 C C . LEU A 1 96 ? -1.998 -3.564 -4.342 1.00 94.06 96 LEU A C 1
ATOM 720 O O . LEU A 1 96 ? -0.929 -4.146 -4.197 1.00 94.06 96 LEU A O 1
ATOM 724 N N . GLY A 1 97 ? -3.167 -4.203 -4.236 1.00 92.06 97 GLY A N 1
ATOM 725 C CA . GLY A 1 97 ? -3.293 -5.628 -3.953 1.00 92.06 97 GLY A CA 1
ATOM 726 C C . GLY A 1 97 ? -3.066 -5.993 -2.486 1.00 92.06 97 GLY A C 1
ATOM 727 O O . GLY A 1 97 ? -2.989 -7.181 -2.164 1.00 92.06 97 GLY A O 1
ATOM 728 N N . LEU A 1 98 ? -3.006 -4.991 -1.602 1.00 92.81 98 LEU A N 1
ATOM 729 C CA . LEU A 1 98 ? -2.907 -5.166 -0.159 1.00 92.81 98 LEU A CA 1
ATOM 730 C C . LEU A 1 98 ? -4.268 -5.562 0.432 1.00 92.81 98 LEU A C 1
ATOM 732 O O . LEU A 1 98 ? -5.328 -5.172 -0.075 1.00 92.81 98 LEU A O 1
ATOM 736 N N . PRO A 1 99 ? -4.282 -6.340 1.527 1.00 88.25 99 PRO A N 1
ATOM 737 C CA . PRO A 1 99 ? -5.518 -6.779 2.146 1.00 88.25 99 PRO A CA 1
ATOM 738 C C . PRO A 1 99 ? -6.297 -5.583 2.693 1.00 88.25 99 PRO A C 1
ATOM 740 O O . PRO A 1 99 ? -5.881 -4.921 3.635 1.00 88.25 99 PRO A O 1
ATOM 743 N N . THR A 1 100 ? -7.497 -5.361 2.163 1.00 85.06 100 THR A N 1
ATOM 744 C CA . THR A 1 100 ? -8.468 -4.402 2.708 1.00 85.06 100 THR A CA 1
ATOM 745 C C . THR A 1 100 ? -9.705 -5.152 3.180 1.00 85.06 100 THR A C 1
ATOM 747 O O . THR A 1 100 ? -10.727 -5.179 2.480 1.00 85.06 100 THR A O 1
ATOM 750 N N . PRO A 1 101 ? -9.631 -5.867 4.315 1.00 74.56 101 PRO A N 1
ATOM 751 C CA . PRO A 1 101 ? -10.705 -6.764 4.672 1.00 74.56 101 PRO A CA 1
ATOM 752 C C . PRO A 1 101 ? -11.985 -5.963 4.912 1.00 74.56 101 PRO A C 1
ATOM 754 O O . PRO A 1 101 ? -12.023 -5.006 5.683 1.00 74.56 101 PRO A O 1
ATOM 757 N N . ALA A 1 102 ? -13.073 -6.389 4.266 1.00 80.00 102 ALA A N 1
ATOM 758 C CA . ALA A 1 102 ? -14.405 -5.806 4.439 1.00 80.00 102 ALA A CA 1
ATOM 759 C C . ALA A 1 102 ? -14.833 -5.734 5.918 1.00 80.00 102 ALA A C 1
ATOM 761 O O . ALA A 1 102 ? -15.715 -4.952 6.274 1.00 80.00 102 ALA A O 1
ATOM 762 N N . ILE A 1 103 ? -14.192 -6.545 6.766 1.00 79.31 103 ILE A N 1
ATOM 763 C CA . ILE A 1 103 ? -14.360 -6.585 8.211 1.00 79.31 103 ILE A CA 1
ATOM 764 C C . ILE A 1 103 ? -13.884 -5.309 8.924 1.00 79.31 103 ILE A C 1
ATOM 766 O O . ILE A 1 103 ? -14.439 -4.995 9.970 1.00 79.31 103 ILE A O 1
ATOM 770 N N . LEU A 1 104 ? -12.968 -4.515 8.346 1.00 87.88 104 LEU A N 1
ATOM 771 C CA . LEU A 1 104 ? -12.569 -3.213 8.907 1.00 87.88 104 LEU A CA 1
ATOM 772 C C . LEU A 1 104 ? -13.768 -2.263 9.027 1.00 87.88 104 LEU A C 1
ATOM 774 O O . LEU A 1 104 ? -13.832 -1.447 9.947 1.00 87.88 104 LEU A O 1
ATOM 778 N N . ARG A 1 105 ? -14.771 -2.418 8.147 1.00 86.38 105 ARG A N 1
ATOM 779 C CA . ARG A 1 105 ? -16.033 -1.673 8.249 1.00 86.38 105 ARG A CA 1
ATOM 780 C C . ARG A 1 105 ? -16.762 -1.965 9.554 1.00 86.38 105 ARG A C 1
ATOM 782 O O . ARG A 1 105 ? -17.313 -1.038 10.120 1.00 86.38 105 ARG A O 1
ATOM 789 N N . LYS A 1 106 ? -16.682 -3.190 10.095 1.00 88.88 106 LYS A N 1
ATOM 790 C CA . LYS A 1 106 ? -17.302 -3.521 11.389 1.00 88.88 106 LYS A CA 1
ATOM 791 C C . LYS A 1 106 ? -16.741 -2.654 12.519 1.00 88.88 106 LYS A C 1
ATOM 793 O O . LYS A 1 106 ? -17.512 -2.201 13.356 1.00 88.88 106 LYS A O 1
ATOM 798 N N . VAL A 1 107 ? -15.432 -2.390 12.515 1.00 93.12 107 VAL A N 1
ATOM 799 C CA . VAL A 1 107 ? -14.779 -1.509 13.500 1.00 93.12 107 VAL A CA 1
ATOM 800 C C . VAL A 1 107 ? -15.217 -0.058 13.298 1.00 93.12 107 VAL A C 1
ATOM 802 O O . VAL A 1 107 ? -15.543 0.642 14.257 1.00 93.12 107 VAL A O 1
ATOM 805 N N . GLY A 1 108 ? -15.269 0.392 12.040 1.00 88.75 108 GLY A N 1
ATOM 806 C CA . GLY A 1 108 ? -15.750 1.727 11.683 1.00 88.75 108 GLY A CA 1
ATOM 807 C C . GLY A 1 108 ? -17.201 1.973 12.099 1.00 88.75 108 GLY A C 1
ATOM 808 O O . GLY A 1 108 ? -17.482 2.981 12.741 1.00 88.75 108 GLY A O 1
ATOM 809 N N . ASP A 1 109 ? -18.097 1.041 11.784 1.00 91.00 109 ASP A N 1
ATOM 810 C CA . ASP A 1 109 ? -19.523 1.104 12.103 1.00 91.00 109 ASP A CA 1
ATOM 811 C C . ASP A 1 109 ? -19.749 1.087 13.618 1.00 91.00 109 ASP A C 1
ATOM 813 O O . ASP A 1 109 ? -20.486 1.922 14.139 1.00 91.00 109 ASP A O 1
ATOM 817 N N . LEU A 1 110 ? -19.047 0.208 14.342 1.00 93.38 110 LEU A N 1
ATOM 818 C CA . LEU A 1 110 ? -19.129 0.136 15.801 1.00 93.38 110 LEU A CA 1
ATOM 819 C C . LEU A 1 110 ? -18.689 1.449 16.464 1.00 93.38 110 LEU A C 1
ATOM 821 O O . LEU A 1 110 ? -19.336 1.934 17.391 1.00 93.38 110 LEU A O 1
ATOM 825 N N . ARG A 1 111 ? -17.623 2.075 15.954 1.00 91.81 111 ARG A N 1
ATOM 826 C CA . ARG A 1 111 ? -17.194 3.400 16.412 1.00 91.81 111 ARG A CA 1
ATOM 827 C C . ARG A 1 111 ? -18.195 4.490 16.034 1.00 91.81 111 ARG A C 1
ATOM 829 O O . ARG A 1 111 ? -18.439 5.386 16.835 1.00 91.81 111 ARG A O 1
ATOM 836 N N . ASN A 1 112 ? -18.760 4.456 14.830 1.00 92.31 112 ASN A N 1
ATOM 837 C CA . ASN A 1 112 ? -19.754 5.445 14.407 1.00 92.31 112 ASN A CA 1
ATOM 838 C C . ASN A 1 112 ? -21.005 5.388 15.298 1.00 92.31 112 ASN A C 1
ATOM 840 O O . ASN A 1 112 ? -21.579 6.426 15.621 1.00 92.31 112 ASN A O 1
ATOM 844 N N . ASP A 1 113 ? -21.390 4.197 15.751 1.00 93.50 113 ASP A N 1
ATOM 845 C CA . ASP A 1 113 ? -22.474 4.009 16.714 1.00 93.50 113 ASP A CA 1
ATOM 846 C C . ASP A 1 113 ? -22.169 4.624 18.069 1.00 93.50 113 ASP A C 1
ATOM 848 O O . ASP A 1 113 ? -23.029 5.291 18.651 1.00 93.50 113 ASP A O 1
ATOM 852 N N . LEU A 1 114 ? -20.941 4.437 18.545 1.00 92.44 114 LEU A N 1
ATOM 853 C CA . LEU A 1 114 ? -20.473 5.062 19.769 1.00 92.44 114 LEU A CA 1
ATOM 854 C C . LEU A 1 114 ? -20.480 6.594 19.658 1.00 92.44 114 LEU A C 1
ATOM 856 O O . LEU A 1 114 ? -20.998 7.265 20.544 1.00 92.44 114 LEU A O 1
ATOM 860 N N . GLU A 1 115 ? -19.947 7.158 18.575 1.00 91.44 115 GLU A N 1
ATOM 861 C CA . GLU A 1 115 ? -19.734 8.608 18.465 1.00 91.44 115 GLU A CA 1
ATOM 862 C C . GLU A 1 115 ? -20.964 9.404 18.011 1.00 91.44 115 GLU A C 1
ATOM 864 O O . GLU A 1 115 ? -21.120 10.561 18.397 1.00 91.44 115 GLU A O 1
ATOM 869 N N . HIS A 1 116 ? -21.839 8.815 17.193 1.00 93.69 116 HIS A N 1
ATOM 870 C CA . HIS A 1 116 ? -22.978 9.529 16.598 1.00 93.69 116 HIS A CA 1
ATOM 871 C C . HIS A 1 116 ? -24.332 9.039 17.098 1.00 93.69 116 HIS A C 1
ATOM 873 O O . HIS A 1 116 ? -25.320 9.766 17.008 1.00 93.69 116 HIS A O 1
ATOM 879 N N . ARG A 1 117 ? -24.398 7.808 17.616 1.00 94.00 117 ARG A N 1
ATOM 880 C CA . ARG A 1 117 ? -25.618 7.250 18.218 1.00 94.00 117 ARG A CA 1
ATOM 881 C C . ARG A 1 117 ? -25.505 7.109 19.735 1.00 94.00 117 ARG A C 1
ATOM 883 O O . ARG A 1 117 ? -26.495 6.735 20.358 1.00 94.00 117 ARG A O 1
ATOM 890 N N . TYR A 1 118 ? -24.337 7.413 20.309 1.00 92.50 118 TYR A N 1
ATOM 891 C CA . TYR A 1 118 ? -24.037 7.329 21.741 1.00 92.50 118 TYR A CA 1
ATOM 892 C C . TYR A 1 118 ? -24.375 5.960 22.345 1.00 92.50 118 TYR A C 1
ATOM 894 O O . TYR A 1 118 ? -24.809 5.854 23.493 1.00 92.50 118 TYR A O 1
ATOM 902 N N . LYS A 1 119 ? -24.198 4.895 21.553 1.00 93.75 119 LYS A N 1
ATOM 903 C CA . LYS A 1 119 ? -24.447 3.517 21.984 1.00 93.75 119 LYS A CA 1
ATOM 904 C C . LYS A 1 119 ? -23.159 2.898 22.502 1.00 93.75 119 LYS A C 1
ATOM 906 O O . LYS A 1 119 ? -22.169 2.836 21.779 1.00 93.75 119 LYS A O 1
ATOM 911 N N . SER A 1 120 ? -23.188 2.407 23.739 1.00 92.25 120 SER A N 1
ATOM 912 C CA . SER A 1 120 ? -22.067 1.642 24.285 1.00 92.25 120 SER A CA 1
ATOM 913 C C . SER A 1 120 ? -21.916 0.331 23.497 1.00 92.25 120 SER A C 1
ATOM 915 O O . SER A 1 120 ? -22.912 -0.381 23.324 1.00 92.25 120 SER A O 1
ATOM 917 N N . PRO A 1 121 ? -20.717 0.025 22.974 1.00 93.50 121 PRO A N 1
ATOM 918 C CA . PRO A 1 121 ? -20.468 -1.236 22.298 1.00 93.50 121 PRO A CA 1
ATOM 919 C C . PRO A 1 121 ? -20.470 -2.378 23.329 1.00 93.50 121 PRO A C 1
ATOM 921 O O . PRO A 1 121 ? -19.999 -2.177 24.448 1.00 93.50 121 PRO A O 1
ATOM 924 N N . PRO A 1 122 ? -20.991 -3.567 22.995 1.00 95.44 122 PRO A N 1
ATOM 925 C CA . PRO A 1 122 ? -20.869 -4.733 23.867 1.00 95.44 122 PRO A CA 1
ATOM 926 C C . PRO A 1 122 ? -19.438 -5.304 23.816 1.00 95.44 122 PRO A C 1
ATOM 928 O O . PRO A 1 122 ? -18.714 -5.083 22.843 1.00 95.44 122 PRO A O 1
ATOM 931 N N . LEU A 1 123 ? -19.034 -6.007 24.882 1.00 96.44 123 LEU A N 1
ATOM 932 C CA . LEU A 1 123 ? -17.660 -6.491 25.091 1.00 96.44 123 LEU A CA 1
ATOM 933 C C . LEU A 1 123 ? -17.132 -7.327 23.921 1.00 96.44 123 LEU A C 1
ATOM 935 O O . LEU A 1 123 ? -16.095 -6.995 23.356 1.00 96.44 123 LEU A O 1
ATOM 939 N N . ASP A 1 124 ? -17.896 -8.337 23.515 1.00 96.69 124 ASP A N 1
ATOM 940 C CA . ASP A 1 124 ? -17.586 -9.252 22.411 1.00 96.69 124 ASP A CA 1
ATOM 941 C C . ASP A 1 124 ? -17.268 -8.511 21.103 1.00 96.69 124 ASP A C 1
ATOM 943 O O . ASP A 1 124 ? -16.372 -8.876 20.348 1.00 96.69 124 ASP A O 1
ATOM 947 N N . ARG A 1 125 ? -17.972 -7.406 20.838 1.00 96.75 125 ARG A N 1
ATOM 948 C CA . ARG A 1 125 ? -17.773 -6.603 19.625 1.00 96.75 125 ARG A CA 1
ATOM 949 C C . ARG A 1 125 ? -16.530 -5.721 19.694 1.00 96.75 125 ARG A C 1
ATOM 951 O O . ARG A 1 125 ? -16.007 -5.349 18.643 1.00 96.75 125 ARG A O 1
ATOM 958 N N . VAL A 1 126 ? -16.075 -5.359 20.892 1.00 97.38 126 VAL A N 1
ATOM 959 C CA . VAL A 1 126 ? -14.805 -4.641 21.077 1.00 97.38 126 VAL A CA 1
ATOM 960 C C . VAL A 1 126 ? -13.626 -5.608 21.032 1.00 97.38 126 VAL A C 1
ATOM 962 O O . VAL A 1 126 ? -12.623 -5.279 20.404 1.00 97.38 126 VAL A O 1
ATOM 965 N N . GLU A 1 127 ? -13.766 -6.809 21.593 1.00 97.62 127 GLU A N 1
ATOM 966 C CA . GLU A 1 127 ? -12.793 -7.900 21.433 1.00 97.62 127 GLU A CA 1
ATOM 967 C C . GLU A 1 127 ? -12.601 -8.244 19.945 1.00 97.62 127 GLU A C 1
ATOM 969 O O . GLU A 1 127 ? -11.475 -8.204 19.450 1.00 97.62 127 GLU A O 1
ATOM 974 N N . ASP A 1 128 ? -13.696 -8.402 19.185 1.00 96.75 128 ASP A N 1
ATOM 975 C CA . ASP A 1 128 ? -13.653 -8.549 17.721 1.00 96.75 128 ASP A CA 1
ATOM 976 C C . ASP A 1 128 ? -12.841 -7.421 17.054 1.00 96.75 128 ASP A C 1
ATOM 978 O O . ASP A 1 128 ? -12.070 -7.652 16.122 1.00 96.75 128 ASP A O 1
ATOM 982 N N . ALA A 1 129 ? -13.041 -6.170 17.485 1.00 96.88 129 ALA A N 1
ATOM 983 C CA . ALA A 1 129 ? -12.368 -5.015 16.896 1.00 96.88 129 ALA A CA 1
ATOM 984 C C . ALA A 1 129 ? -10.860 -5.011 17.183 1.00 96.88 129 ALA A C 1
ATOM 986 O O . ALA A 1 129 ? -10.077 -4.647 16.301 1.00 96.88 129 ALA A O 1
ATOM 987 N N . HIS A 1 130 ? -10.465 -5.424 18.387 1.00 97.94 130 HIS A N 1
ATOM 988 C CA . HIS A 1 130 ? -9.071 -5.620 18.761 1.00 97.94 130 HIS A CA 1
ATOM 989 C C . HIS A 1 130 ? -8.409 -6.699 17.897 1.00 97.94 130 HIS A C 1
ATOM 991 O O . HIS A 1 130 ? -7.367 -6.443 17.291 1.00 97.94 130 HIS A O 1
ATOM 997 N N . ASP A 1 131 ? -9.045 -7.859 17.755 1.00 97.44 131 ASP A N 1
ATOM 998 C CA . ASP A 1 131 ? -8.490 -8.976 16.986 1.00 97.44 131 ASP A CA 1
ATOM 999 C C . ASP A 1 131 ? -8.376 -8.645 15.498 1.00 97.44 131 ASP A C 1
ATOM 1001 O O . ASP A 1 131 ? -7.374 -8.955 14.853 1.00 97.44 131 ASP A O 1
ATOM 1005 N N . ILE A 1 132 ? -9.365 -7.932 14.950 1.00 97.00 132 ILE A N 1
ATOM 1006 C CA . ILE A 1 132 ? -9.301 -7.400 13.586 1.00 97.00 132 ILE A CA 1
ATOM 1007 C C . ILE A 1 132 ? -8.106 -6.455 13.421 1.00 97.00 132 ILE A C 1
ATOM 1009 O O . ILE A 1 132 ? -7.421 -6.529 12.401 1.00 97.00 132 ILE A O 1
ATOM 1013 N N . ALA A 1 133 ? -7.862 -5.563 14.386 1.00 97.56 133 ALA A N 1
ATOM 1014 C CA . ALA A 1 133 ? -6.742 -4.629 14.327 1.00 97.56 133 ALA A CA 1
ATOM 1015 C C . ALA A 1 133 ? -5.394 -5.361 14.357 1.00 97.56 133 ALA A C 1
ATOM 1017 O O . ALA A 1 133 ? -4.537 -5.071 13.525 1.00 97.56 133 ALA A O 1
ATOM 1018 N N . MET A 1 134 ? -5.244 -6.343 15.249 1.00 97.81 134 MET A N 1
ATOM 1019 C CA . MET A 1 134 ? -4.059 -7.197 15.332 1.00 97.81 134 MET A CA 1
ATOM 1020 C C . MET A 1 134 ? -3.805 -7.930 14.011 1.00 97.81 134 MET A C 1
ATOM 1022 O O . MET A 1 134 ? -2.745 -7.773 13.414 1.00 97.81 134 MET A O 1
ATOM 1026 N N . LEU A 1 135 ? -4.798 -8.666 13.501 1.00 96.56 135 LEU A N 1
ATOM 1027 C CA . LEU A 1 135 ? -4.664 -9.418 12.249 1.00 96.56 135 LEU A CA 1
ATOM 1028 C C . LEU A 1 135 ? -4.354 -8.514 11.053 1.00 96.56 135 LEU A C 1
ATOM 1030 O O . LEU A 1 135 ? -3.618 -8.915 10.156 1.00 96.56 135 LEU A O 1
ATOM 1034 N N . PHE A 1 136 ? -4.923 -7.307 11.018 1.00 96.44 136 PHE A N 1
ATOM 1035 C CA . PHE A 1 136 ? -4.646 -6.343 9.959 1.00 96.44 136 PHE A CA 1
ATOM 1036 C C . PHE A 1 136 ? -3.206 -5.825 10.014 1.00 96.44 136 PHE A C 1
ATOM 1038 O O . PHE A 1 136 ? -2.556 -5.773 8.973 1.00 96.44 136 PHE A O 1
ATOM 1045 N N . ILE A 1 137 ? -2.702 -5.477 11.203 1.00 97.25 137 ILE A N 1
ATOM 1046 C CA . ILE A 1 137 ? -1.315 -5.029 11.387 1.00 97.25 137 ILE A CA 1
ATOM 1047 C C . ILE A 1 137 ? -0.339 -6.113 10.930 1.00 97.25 137 ILE A C 1
ATOM 1049 O O . ILE A 1 137 ? 0.467 -5.859 10.040 1.00 97.25 137 ILE A O 1
ATOM 1053 N N . GLU A 1 138 ? -0.496 -7.336 11.435 1.00 95.94 138 GLU A N 1
ATOM 1054 C CA . GLU A 1 138 ? 0.352 -8.484 11.083 1.00 95.94 138 GLU A CA 1
ATOM 1055 C C . GLU A 1 138 ? 0.298 -8.823 9.586 1.00 95.94 138 GLU A C 1
ATOM 1057 O O . GLU A 1 138 ? 1.289 -9.229 8.974 1.00 95.94 138 GLU A O 1
ATOM 1062 N N . ALA A 1 139 ? -0.879 -8.674 8.971 1.00 93.69 139 ALA A N 1
ATOM 1063 C CA . ALA A 1 139 ? -1.034 -8.908 7.545 1.00 93.69 139 ALA A CA 1
ATOM 1064 C C . ALA A 1 139 ? -0.267 -7.870 6.724 1.00 93.69 139 ALA A C 1
ATOM 1066 O O . ALA A 1 139 ? 0.419 -8.261 5.787 1.00 93.69 139 ALA A O 1
ATOM 1067 N N . ILE A 1 140 ? -0.379 -6.580 7.057 1.00 95.19 140 ILE A N 1
ATOM 1068 C CA . ILE A 1 140 ? 0.290 -5.500 6.321 1.00 95.19 140 ILE A CA 1
ATOM 1069 C C . ILE A 1 140 ? 1.803 -5.519 6.550 1.00 95.19 140 ILE A C 1
ATOM 1071 O O . ILE A 1 140 ? 2.541 -5.344 5.585 1.00 95.19 140 ILE A O 1
ATOM 1075 N N . ASP A 1 141 ? 2.268 -5.782 7.772 1.00 94.94 141 ASP A N 1
ATOM 1076 C CA . ASP A 1 141 ? 3.705 -5.845 8.074 1.00 94.94 141 ASP A CA 1
ATOM 1077 C C . ASP A 1 141 ? 4.419 -6.896 7.225 1.00 94.94 141 ASP A C 1
ATOM 1079 O O . ASP A 1 141 ? 5.483 -6.621 6.680 1.00 94.94 141 ASP A O 1
ATOM 1083 N N . ARG A 1 142 ? 3.776 -8.041 6.965 1.00 92.19 142 ARG A N 1
ATOM 1084 C CA . ARG A 1 142 ? 4.328 -9.044 6.046 1.00 92.19 142 ARG A CA 1
ATOM 1085 C C . ARG A 1 142 ? 4.608 -8.488 4.648 1.00 92.19 142 ARG A C 1
ATOM 1087 O O . ARG A 1 142 ? 5.626 -8.843 4.076 1.00 92.19 142 ARG A O 1
ATOM 1094 N N . TYR A 1 143 ? 3.747 -7.624 4.107 1.00 92.19 143 TYR A N 1
ATOM 1095 C CA . TYR A 1 143 ? 3.995 -6.989 2.805 1.00 92.19 143 TYR A CA 1
ATOM 1096 C C . TYR A 1 143 ? 5.117 -5.956 2.861 1.00 92.19 143 TYR A C 1
ATOM 1098 O O . TYR A 1 143 ? 5.817 -5.765 1.871 1.00 92.19 143 TYR A O 1
ATOM 1106 N N . MET A 1 144 ? 5.268 -5.275 3.996 1.00 93.62 144 MET A N 1
ATOM 1107 C CA . MET A 1 144 ? 6.336 -4.301 4.203 1.00 93.62 144 MET A CA 1
ATOM 1108 C C . MET A 1 144 ? 7.704 -4.983 4.336 1.00 93.62 144 MET A C 1
ATOM 1110 O O . MET A 1 144 ? 8.694 -4.469 3.824 1.00 93.62 144 MET A O 1
ATOM 1114 N N . ASP A 1 145 ? 7.749 -6.164 4.953 1.00 91.19 145 ASP A N 1
ATOM 1115 C CA . ASP A 1 145 ? 8.970 -6.958 5.121 1.00 91.19 145 ASP A CA 1
ATOM 1116 C C . ASP A 1 145 ? 9.417 -7.666 3.832 1.00 91.19 145 ASP A C 1
ATOM 1118 O O . ASP A 1 145 ? 10.594 -7.989 3.681 1.00 91.19 145 ASP A O 1
ATOM 1122 N N . THR A 1 146 ? 8.493 -7.914 2.899 1.00 87.56 146 THR A N 1
ATOM 1123 C CA . THR A 1 146 ? 8.764 -8.624 1.638 1.00 87.56 146 THR A CA 1
ATOM 1124 C C . THR A 1 146 ? 8.599 -7.742 0.400 1.00 87.56 146 THR A C 1
ATOM 1126 O O . THR A 1 146 ? 8.375 -8.258 -0.695 1.00 87.56 146 THR A O 1
ATOM 1129 N N . PHE A 1 147 ? 8.657 -6.420 0.553 1.00 91.50 147 PHE A N 1
ATOM 1130 C CA . PHE A 1 147 ? 8.497 -5.486 -0.558 1.00 91.50 147 PHE A CA 1
ATOM 1131 C C . PHE A 1 147 ? 9.646 -5.635 -1.562 1.00 91.50 147 PHE A C 1
ATOM 1133 O O . PHE A 1 147 ? 10.813 -5.602 -1.182 1.00 91.50 147 PHE A O 1
ATOM 1140 N N . TRP A 1 148 ? 9.353 -5.787 -2.853 1.00 88.44 148 TRP A N 1
ATOM 1141 C CA . TRP A 1 148 ? 10.403 -5.873 -3.868 1.00 88.44 148 TRP A CA 1
ATOM 1142 C C . TRP A 1 148 ? 10.935 -4.486 -4.211 1.00 88.44 148 TRP A C 1
ATOM 1144 O O . TRP A 1 148 ? 10.441 -3.811 -5.115 1.00 88.44 148 TRP A O 1
ATOM 1154 N N . GLY A 1 149 ? 11.952 -4.057 -3.465 1.00 88.94 149 GLY A N 1
ATOM 1155 C CA . GLY A 1 149 ? 12.657 -2.813 -3.749 1.00 88.94 149 GLY A CA 1
ATOM 1156 C C . GLY A 1 149 ? 13.376 -2.836 -5.094 1.00 88.94 149 GLY A C 1
ATOM 1157 O O . GLY A 1 149 ? 13.520 -1.783 -5.701 1.00 88.94 149 GLY A O 1
ATOM 1158 N N . GLU A 1 150 ? 13.760 -4.016 -5.581 1.00 91.19 150 GLU A N 1
ATOM 1159 C CA . GLU A 1 150 ? 14.427 -4.184 -6.867 1.00 91.19 150 GLU A CA 1
ATOM 1160 C C . GLU A 1 150 ? 13.717 -5.239 -7.724 1.00 91.19 150 GLU A C 1
ATOM 1162 O O . GLU A 1 150 ? 13.439 -6.355 -7.276 1.00 91.19 150 GLU A O 1
ATOM 1167 N N . PHE A 1 151 ? 13.406 -4.887 -8.971 1.00 92.06 151 PHE A N 1
ATOM 1168 C CA . PHE A 1 151 ? 12.805 -5.809 -9.934 1.00 92.06 151 PHE A CA 1
ATOM 1169 C C . PHE A 1 151 ? 13.082 -5.389 -11.380 1.00 92.06 151 PHE A C 1
ATOM 1171 O O . PHE A 1 151 ? 13.466 -4.255 -11.665 1.00 92.06 151 PHE A O 1
ATOM 1178 N N . TYR A 1 152 ? 12.845 -6.305 -12.313 1.00 92.81 152 TYR A N 1
ATOM 1179 C CA . TYR A 1 152 ? 13.091 -6.117 -13.737 1.00 92.81 152 TYR A CA 1
ATOM 1180 C C . TYR A 1 152 ? 11.837 -6.393 -14.550 1.00 92.81 152 TYR A C 1
ATOM 1182 O O . TYR A 1 152 ? 11.096 -7.327 -14.251 1.00 92.81 152 TYR A O 1
ATOM 1190 N N . ILE A 1 153 ? 11.640 -5.632 -15.621 1.00 94.31 153 ILE A N 1
ATOM 1191 C CA . ILE A 1 153 ? 10.671 -5.941 -16.675 1.00 94.31 153 ILE A CA 1
ATOM 1192 C C . ILE A 1 153 ? 11.426 -6.144 -17.981 1.00 94.31 153 ILE A C 1
ATOM 1194 O O . ILE A 1 153 ? 12.226 -5.293 -18.374 1.00 94.31 153 ILE A O 1
ATOM 1198 N N . GLY A 1 154 ? 11.136 -7.237 -18.678 1.00 94.31 154 GLY A N 1
ATOM 1199 C CA . GLY A 1 154 ? 11.698 -7.525 -19.991 1.00 94.31 15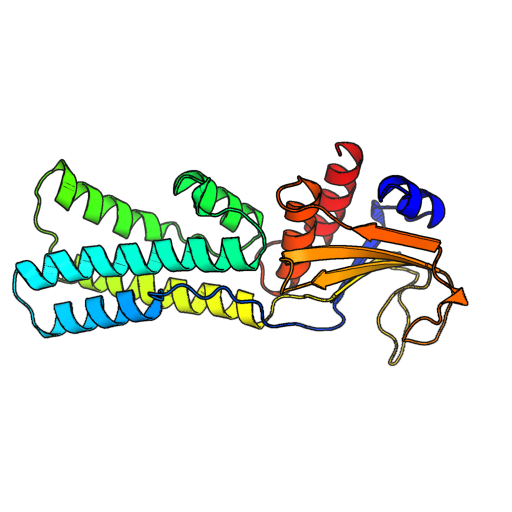4 GLY A CA 1
ATOM 1200 C C . GLY A 1 154 ? 10.925 -8.618 -20.716 1.00 94.31 154 GLY A C 1
ATOM 1201 O O . GLY A 1 154 ? 9.922 -9.128 -20.213 1.00 94.31 154 GLY A O 1
ATOM 1202 N N . GLN A 1 155 ? 11.377 -8.946 -21.925 1.00 94.19 155 GLN A N 1
ATOM 1203 C CA . GLN A 1 155 ? 10.697 -9.913 -22.784 1.00 94.19 155 GLN A CA 1
ATOM 1204 C C . GLN A 1 155 ? 10.847 -11.334 -22.244 1.00 94.19 155 GLN A C 1
ATOM 1206 O O . GLN A 1 155 ? 11.948 -11.768 -21.901 1.00 94.19 155 GLN A O 1
ATOM 1211 N N . LYS A 1 156 ? 9.754 -12.096 -22.222 1.00 92.94 156 LYS A N 1
ATOM 1212 C CA . LYS A 1 156 ? 9.739 -13.471 -21.707 1.00 92.94 156 LYS A CA 1
ATOM 1213 C C . LYS A 1 156 ? 10.747 -14.402 -22.391 1.00 92.94 156 LYS A C 1
ATOM 1215 O O . LYS A 1 156 ? 11.302 -15.280 -21.733 1.00 92.94 156 LYS A O 1
ATOM 1220 N N . ASP A 1 157 ? 10.986 -14.232 -23.688 1.00 92.88 157 ASP A N 1
ATOM 1221 C CA . ASP A 1 157 ? 11.944 -15.022 -24.474 1.00 92.88 157 ASP A CA 1
ATOM 1222 C C . ASP A 1 157 ? 13.406 -14.559 -24.314 1.00 92.88 157 ASP A C 1
ATOM 1224 O O . ASP A 1 157 ? 14.328 -15.209 -24.813 1.00 92.88 157 ASP A O 1
ATOM 1228 N N . GLU A 1 158 ? 13.631 -13.467 -23.581 1.00 91.88 158 GLU A N 1
ATOM 1229 C CA . GLU A 1 158 ? 14.946 -12.883 -23.308 1.00 91.88 158 GLU A CA 1
ATOM 1230 C C . GLU A 1 158 ? 15.417 -13.067 -21.871 1.00 91.88 158 GLU A C 1
ATOM 1232 O O . GLU A 1 158 ? 16.443 -12.491 -21.497 1.00 91.88 158 GLU A O 1
ATOM 1237 N N . LEU A 1 159 ? 14.685 -13.859 -21.084 1.00 89.25 159 LEU A N 1
ATOM 1238 C CA . LEU A 1 159 ? 15.063 -14.205 -19.723 1.00 89.25 159 LEU A CA 1
ATOM 1239 C C . LEU A 1 159 ? 16.475 -14.806 -19.711 1.00 89.25 159 LEU A C 1
ATOM 1241 O O . LEU A 1 159 ? 16.774 -15.749 -20.453 1.00 89.25 159 LEU A O 1
ATOM 1245 N N . LEU A 1 160 ? 17.344 -14.250 -18.873 1.00 85.81 160 LEU A N 1
ATOM 1246 C CA . LEU A 1 160 ? 18.685 -14.781 -18.659 1.00 85.81 160 LEU A CA 1
ATOM 1247 C C . LEU A 1 160 ? 18.589 -16.075 -17.833 1.00 85.81 160 LEU A C 1
ATOM 1249 O O . LEU A 1 160 ? 17.750 -16.206 -16.943 1.00 85.81 160 LEU A O 1
ATOM 1253 N N . GLY A 1 161 ? 19.395 -17.078 -18.182 1.00 73.19 161 GLY A N 1
ATOM 1254 C CA . GLY A 1 161 ? 19.405 -18.379 -17.508 1.00 73.19 161 GLY A CA 1
ATOM 1255 C C . GLY A 1 161 ? 20.544 -18.509 -16.494 1.00 73.19 161 GLY A C 1
ATOM 1256 O O . GLY A 1 161 ? 21.500 -17.743 -16.508 1.00 73.19 161 GLY A O 1
ATOM 1257 N N . GLY A 1 162 ? 20.500 -19.543 -15.647 1.00 71.75 162 GLY A N 1
ATOM 1258 C CA . GLY A 1 162 ? 21.602 -19.864 -14.729 1.00 71.75 162 GLY A CA 1
ATOM 1259 C C . GLY A 1 162 ? 21.537 -19.101 -13.403 1.00 71.75 162 GLY A C 1
ATOM 1260 O O . GLY A 1 162 ? 20.530 -19.191 -12.708 1.00 71.75 162 GLY A O 1
ATOM 1261 N N . MET A 1 163 ? 22.628 -18.425 -13.017 1.00 60.97 163 MET A N 1
ATOM 1262 C CA . MET A 1 163 ? 22.696 -17.581 -11.804 1.00 60.97 163 MET A CA 1
ATOM 1263 C C . MET A 1 163 ? 22.388 -16.098 -12.085 1.00 60.97 163 MET A C 1
ATOM 1265 O O . MET A 1 163 ? 22.487 -15.272 -11.181 1.00 60.97 163 MET A O 1
ATOM 1269 N N . GLU A 1 164 ? 22.064 -15.750 -13.330 1.00 65.31 164 GLU A N 1
ATOM 1270 C CA . GLU A 1 164 ? 21.736 -14.385 -13.743 1.00 65.31 164 GLU A CA 1
ATOM 1271 C C . GLU A 1 164 ? 20.248 -14.098 -13.527 1.00 65.31 164 GLU A C 1
ATOM 1273 O O . GLU A 1 164 ? 19.389 -14.889 -13.916 1.00 65.31 164 GLU A O 1
ATOM 1278 N N . PHE A 1 165 ? 19.945 -12.944 -12.933 1.00 76.50 165 PHE A N 1
ATOM 1279 C CA . PHE A 1 165 ? 18.588 -12.422 -12.803 1.00 76.50 165 PHE A CA 1
ATOM 1280 C C . PHE A 1 165 ? 18.424 -11.254 -13.777 1.00 76.50 165 PHE A C 1
ATOM 1282 O O . PHE A 1 165 ? 19.188 -10.293 -13.719 1.00 76.50 165 PHE A O 1
ATOM 1289 N N . GLY A 1 166 ? 17.447 -11.343 -14.680 1.00 86.31 166 GLY A N 1
ATOM 1290 C CA . GLY A 1 166 ? 17.099 -10.255 -15.592 1.00 86.31 166 GLY A CA 1
ATOM 1291 C C . GLY A 1 166 ? 16.839 -10.711 -17.023 1.00 86.31 166 GLY A C 1
ATOM 1292 O O . GLY A 1 166 ? 16.582 -11.886 -17.295 1.00 86.31 166 GLY A O 1
ATOM 1293 N N . PHE A 1 167 ? 16.908 -9.753 -17.944 1.00 90.19 167 PHE A N 1
ATOM 1294 C CA . PHE A 1 167 ? 16.630 -9.936 -19.364 1.00 90.19 167 PHE A CA 1
ATOM 1295 C C . PHE A 1 167 ? 17.712 -9.280 -20.221 1.00 90.19 167 PHE A C 1
ATOM 1297 O O . PHE A 1 167 ? 18.335 -8.296 -19.819 1.00 90.19 167 PHE A O 1
ATOM 1304 N N . LYS A 1 168 ? 17.887 -9.761 -21.458 1.00 89.88 168 LYS A N 1
ATOM 1305 C CA . LYS A 1 168 ? 18.810 -9.133 -22.428 1.00 89.88 168 LYS A CA 1
ATOM 1306 C C . LYS A 1 168 ? 18.510 -7.650 -22.654 1.00 89.88 168 LYS A C 1
ATOM 1308 O O . LYS A 1 168 ? 19.441 -6.859 -22.838 1.00 89.88 168 LYS A O 1
ATOM 1313 N N . ARG A 1 169 ? 17.221 -7.299 -22.685 1.00 91.50 169 ARG A N 1
ATOM 1314 C CA . ARG A 1 169 ? 16.696 -5.932 -22.719 1.00 91.50 169 ARG A CA 1
ATOM 1315 C C . ARG A 1 169 ? 15.741 -5.766 -21.553 1.00 91.50 169 ARG A C 1
ATOM 1317 O O . ARG A 1 169 ? 14.742 -6.481 -21.477 1.00 91.50 169 ARG A O 1
ATOM 1324 N N . GLN A 1 170 ? 16.041 -4.829 -20.664 1.00 92.56 170 GLN A N 1
ATOM 1325 C CA . GLN A 1 170 ? 15.268 -4.679 -19.441 1.00 92.56 170 GLN A CA 1
ATOM 1326 C C . GLN A 1 170 ? 15.091 -3.235 -19.005 1.00 92.56 170 GLN A C 1
ATOM 1328 O O . GLN A 1 170 ? 15.934 -2.365 -19.245 1.00 92.56 170 GLN A O 1
ATOM 1333 N N . LEU A 1 171 ? 13.985 -3.027 -18.304 1.00 93.69 171 LEU A N 1
ATOM 1334 C CA . LEU A 1 171 ? 13.823 -1.962 -17.335 1.00 93.69 171 LEU A CA 1
ATOM 1335 C C . LEU A 1 171 ? 14.166 -2.530 -15.962 1.00 93.69 171 LEU A C 1
ATOM 1337 O O . LEU A 1 171 ? 13.547 -3.495 -15.530 1.00 93.69 171 LEU A O 1
ATOM 1341 N N . GLU A 1 172 ? 15.126 -1.924 -15.289 1.00 92.50 172 GLU A N 1
ATOM 1342 C CA . GLU A 1 172 ? 15.469 -2.185 -13.897 1.00 92.50 172 GLU A CA 1
ATOM 1343 C C . GLU A 1 172 ? 14.820 -1.112 -13.029 1.00 92.50 172 GLU A C 1
ATOM 1345 O O . GLU A 1 172 ? 14.981 0.082 -13.290 1.00 92.50 172 GLU A O 1
ATOM 1350 N N . PHE A 1 173 ? 14.073 -1.543 -12.023 1.00 93.44 173 PHE A N 1
ATOM 1351 C CA . PHE A 1 173 ? 13.400 -0.699 -11.053 1.00 93.44 173 PHE A CA 1
ATOM 1352 C C . PHE A 1 173 ? 14.099 -0.853 -9.715 1.00 93.44 173 PHE A C 1
ATOM 1354 O O . PHE A 1 173 ? 14.320 -1.972 -9.266 1.00 93.44 173 PHE A O 1
ATOM 1361 N N . ASP A 1 174 ? 14.403 0.275 -9.088 1.00 92.69 174 ASP A N 1
ATOM 1362 C CA . ASP A 1 174 ? 15.056 0.349 -7.786 1.00 92.69 174 ASP A CA 1
ATOM 1363 C C . ASP A 1 174 ? 14.332 1.377 -6.908 1.00 92.69 174 ASP A C 1
ATOM 1365 O O . ASP A 1 174 ? 14.174 2.542 -7.295 1.00 92.69 174 ASP A O 1
ATOM 1369 N N . TYR A 1 175 ? 13.854 0.943 -5.748 1.00 94.25 175 TYR A N 1
ATOM 1370 C CA . TYR A 1 175 ? 13.143 1.760 -4.779 1.00 94.25 175 TYR A CA 1
ATOM 1371 C C . TYR A 1 175 ? 14.103 2.324 -3.735 1.00 94.25 175 TYR A C 1
ATOM 1373 O O . TYR A 1 175 ? 14.602 1.621 -2.857 1.00 94.25 175 TYR A O 1
ATOM 1381 N N . ASP A 1 176 ? 14.289 3.638 -3.771 1.00 92.56 176 ASP A N 1
ATOM 1382 C CA . ASP A 1 176 ? 15.016 4.363 -2.736 1.00 92.56 176 ASP A CA 1
ATOM 1383 C C . ASP A 1 176 ? 14.096 4.516 -1.518 1.00 92.56 176 ASP A C 1
ATOM 1385 O O . ASP A 1 176 ? 13.175 5.334 -1.540 1.00 92.56 176 ASP A O 1
ATOM 1389 N N . SER A 1 177 ? 14.310 3.724 -0.465 1.00 90.44 177 SER A N 1
ATOM 1390 C CA . SER A 1 177 ? 13.446 3.715 0.725 1.00 90.44 177 SER A CA 1
ATOM 1391 C C . SER A 1 177 ? 13.533 5.001 1.556 1.00 90.44 177 SER A C 1
ATOM 1393 O O . SER A 1 177 ? 12.552 5.380 2.196 1.00 90.44 177 SER A O 1
ATOM 1395 N N . GLU A 1 178 ? 14.654 5.727 1.505 1.00 89.81 178 GLU A N 1
ATOM 1396 C CA . GLU A 1 178 ? 14.808 7.014 2.195 1.00 89.81 178 GLU A CA 1
ATOM 1397 C C . GLU A 1 178 ? 14.002 8.112 1.492 1.00 89.81 178 GLU A C 1
ATOM 1399 O O . GLU A 1 178 ? 13.288 8.904 2.119 1.00 89.81 178 GLU A O 1
ATOM 1404 N N . ARG A 1 179 ? 14.097 8.162 0.160 1.00 91.81 179 ARG A N 1
ATOM 1405 C CA . ARG A 1 179 ? 13.419 9.171 -0.668 1.00 91.81 179 ARG A CA 1
ATOM 1406 C C . ARG A 1 179 ? 12.004 8.770 -1.059 1.00 91.81 179 ARG A C 1
ATOM 1408 O O . ARG A 1 179 ? 11.205 9.641 -1.412 1.00 91.81 179 ARG A O 1
ATOM 1415 N N . ARG A 1 180 ? 11.694 7.481 -0.947 1.00 93.88 180 ARG A N 1
ATOM 1416 C CA . ARG A 1 180 ? 10.415 6.841 -1.253 1.00 93.88 180 ARG A CA 1
ATOM 1417 C C . ARG A 1 180 ? 10.000 7.025 -2.709 1.00 93.88 180 ARG A C 1
ATOM 1419 O O . ARG A 1 180 ? 8.866 7.401 -3.003 1.00 93.88 180 ARG A O 1
ATOM 1426 N N . VAL A 1 181 ? 10.958 6.827 -3.611 1.00 93.56 181 VAL A N 1
ATOM 1427 C CA . VAL A 1 181 ? 10.814 6.986 -5.068 1.00 93.56 181 VAL A CA 1
ATOM 1428 C C . VAL A 1 181 ? 11.428 5.804 -5.790 1.00 93.56 181 VAL A C 1
ATOM 1430 O O . VAL A 1 181 ? 12.409 5.229 -5.324 1.00 93.56 181 VAL A O 1
ATOM 1433 N N . PHE A 1 182 ? 10.901 5.500 -6.972 1.00 94.19 182 PHE A N 1
ATOM 1434 C CA . PHE A 1 182 ? 11.554 4.567 -7.879 1.00 94.19 182 PHE A CA 1
ATOM 1435 C C . PHE A 1 182 ? 12.555 5.277 -8.784 1.00 94.19 182 PHE A C 1
ATOM 1437 O O . PHE A 1 182 ? 12.337 6.398 -9.251 1.00 94.19 182 PHE A O 1
ATOM 1444 N N . ARG A 1 183 ? 13.636 4.575 -9.094 1.00 93.38 183 ARG A N 1
ATOM 1445 C CA . ARG A 1 183 ? 14.539 4.865 -10.199 1.00 93.38 183 ARG A CA 1
ATOM 1446 C C . ARG A 1 183 ? 14.380 3.760 -11.225 1.00 93.38 183 ARG A C 1
ATOM 1448 O O . ARG A 1 183 ? 14.415 2.589 -10.871 1.00 93.38 183 ARG A O 1
ATOM 1455 N N . VAL A 1 184 ? 14.210 4.147 -12.484 1.00 93.69 184 VAL A N 1
ATOM 1456 C CA . VAL A 1 184 ? 14.122 3.208 -13.601 1.00 93.69 184 VAL A CA 1
ATOM 1457 C C . VAL A 1 184 ? 15.347 3.371 -14.477 1.00 93.69 184 VAL A C 1
ATOM 1459 O O . VAL A 1 184 ? 15.661 4.481 -14.915 1.00 93.69 184 VAL A O 1
ATOM 1462 N N . VAL A 1 185 ? 16.042 2.272 -14.738 1.00 91.88 185 VAL A N 1
ATOM 1463 C CA . VAL A 1 185 ? 17.191 2.206 -15.638 1.00 91.88 185 VAL A CA 1
ATOM 1464 C C . VAL A 1 185 ? 16.821 1.320 -16.816 1.00 91.88 185 VAL A C 1
ATOM 1466 O O . VAL A 1 185 ? 16.387 0.190 -16.640 1.00 91.88 185 VAL A O 1
ATOM 1469 N N . ALA A 1 186 ? 16.997 1.829 -18.031 1.00 92.31 186 ALA A N 1
ATOM 1470 C CA . ALA A 1 186 ? 16.906 1.009 -19.231 1.00 92.31 186 ALA A CA 1
ATOM 1471 C C . ALA A 1 186 ? 18.295 0.522 -19.611 1.00 92.31 186 ALA A C 1
ATOM 1473 O O . ALA A 1 186 ? 19.225 1.330 -19.733 1.00 92.31 186 ALA A O 1
ATOM 1474 N N . ALA A 1 187 ? 18.425 -0.779 -19.829 1.00 89.44 187 ALA A N 1
ATOM 1475 C CA . ALA A 1 187 ? 19.699 -1.383 -20.159 1.00 89.44 187 ALA A CA 1
ATOM 1476 C C . ALA A 1 187 ? 19.562 -2.524 -21.171 1.00 89.44 187 ALA A C 1
ATOM 1478 O O . ALA A 1 187 ? 18.537 -3.205 -21.256 1.00 89.44 187 ALA A O 1
ATOM 1479 N N . GLN A 1 188 ? 20.618 -2.694 -21.961 1.00 86.75 188 GLN A N 1
ATOM 1480 C CA . GLN A 1 188 ? 20.732 -3.699 -23.003 1.00 86.75 188 GLN A CA 1
ATOM 1481 C C . GLN A 1 188 ? 22.149 -4.278 -23.008 1.00 86.75 188 GLN A C 1
ATOM 1483 O O . GLN A 1 188 ? 23.127 -3.537 -23.059 1.00 86.75 188 GLN A O 1
ATOM 1488 N N . GLY A 1 189 ? 22.251 -5.606 -23.060 1.00 69.25 189 GLY A N 1
ATOM 1489 C CA . GLY A 1 189 ? 23.460 -6.271 -23.548 1.00 69.25 189 GLY A CA 1
ATOM 1490 C C . GLY A 1 189 ? 24.603 -6.520 -22.558 1.00 69.25 189 GLY A C 1
ATOM 1491 O O . GLY A 1 189 ? 25.749 -6.256 -22.906 1.00 69.25 189 GLY A O 1
ATOM 1492 N N . SER A 1 190 ? 24.362 -7.162 -21.414 1.00 53.97 190 SER A N 1
ATOM 1493 C CA . SER A 1 190 ? 25.416 -7.986 -20.803 1.00 53.97 190 SER A CA 1
ATOM 1494 C C . SER A 1 190 ? 24.855 -9.288 -20.248 1.00 53.97 190 SER A C 1
ATOM 1496 O O . SER A 1 190 ? 23.875 -9.294 -19.514 1.00 53.97 190 SER A O 1
ATOM 1498 N N . GLU A 1 191 ? 25.517 -10.391 -20.595 1.00 52.06 191 GLU A N 1
ATOM 1499 C CA . GLU A 1 191 ? 25.327 -11.727 -20.013 1.00 52.06 191 GLU A CA 1
ATOM 1500 C C . GLU A 1 191 ? 25.925 -11.808 -18.592 1.00 52.06 191 GLU A C 1
ATOM 1502 O O . GLU A 1 191 ? 26.271 -12.881 -18.139 1.00 52.06 191 GLU A O 1
ATOM 1507 N N . HIS A 1 192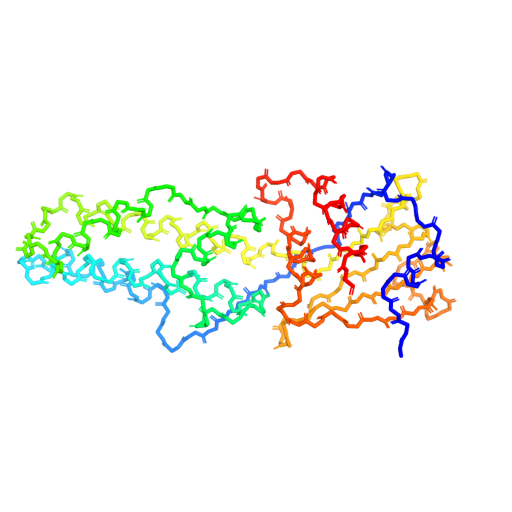 ? 26.224 -10.688 -17.922 1.00 50.41 192 HIS A N 1
ATOM 1508 C CA . HIS A 1 192 ? 26.890 -10.662 -16.612 1.00 50.41 192 HIS A CA 1
ATOM 1509 C C . HIS A 1 192 ? 26.273 -9.559 -15.745 1.00 50.41 192 HIS A C 1
ATOM 1511 O O . HIS A 1 192 ? 26.161 -8.408 -16.183 1.00 50.41 192 HIS A O 1
ATOM 1517 N N . PHE A 1 193 ? 25.881 -9.934 -14.524 1.00 46.59 193 PHE A N 1
ATOM 1518 C CA . PHE A 1 193 ? 25.318 -9.058 -13.495 1.00 46.59 193 PHE A CA 1
ATOM 1519 C C . PHE A 1 193 ? 26.370 -8.787 -12.397 1.00 46.59 193 PHE A C 1
ATOM 1521 O O . PHE A 1 193 ? 27.059 -9.732 -11.998 1.00 46.59 193 PHE A O 1
ATOM 1528 N N . PRO A 1 194 ? 26.505 -7.554 -11.864 1.00 51.12 194 PRO A N 1
ATOM 1529 C CA . PRO A 1 194 ? 25.766 -6.337 -12.215 1.00 51.12 194 PRO A CA 1
ATOM 1530 C C . PRO A 1 194 ? 26.149 -5.806 -13.600 1.00 51.12 194 PRO A C 1
ATOM 1532 O O .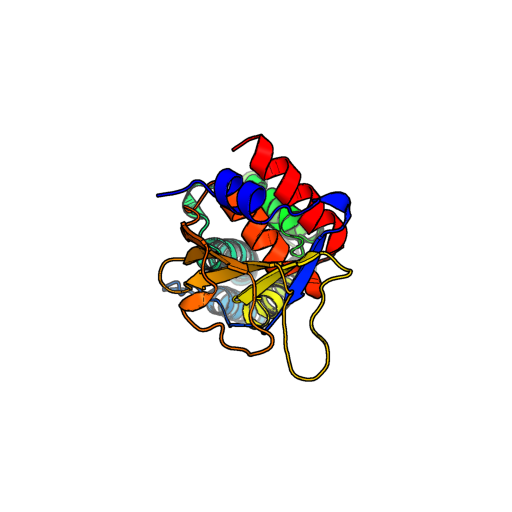 PRO A 1 194 ? 27.306 -5.909 -14.003 1.00 51.12 194 PRO A O 1
ATOM 1535 N N . MET A 1 195 ? 25.178 -5.230 -14.319 1.00 53.25 195 MET A N 1
ATOM 1536 C CA . MET A 1 195 ? 25.435 -4.644 -15.636 1.00 53.25 195 MET A CA 1
ATOM 1537 C C . MET A 1 195 ? 26.503 -3.550 -15.523 1.00 53.25 195 MET A C 1
ATOM 1539 O O . MET A 1 195 ? 26.313 -2.542 -14.834 1.00 53.25 195 MET A O 1
ATOM 1543 N N . GLU A 1 196 ? 27.626 -3.744 -16.215 1.00 52.47 196 GLU A N 1
ATOM 1544 C CA . GLU A 1 196 ? 28.632 -2.703 -16.408 1.00 52.47 196 GLU A CA 1
ATOM 1545 C C . GLU A 1 196 ? 27.985 -1.463 -17.059 1.00 52.47 196 GLU A C 1
ATOM 1547 O O . GLU A 1 196 ? 27.014 -1.563 -17.814 1.00 52.47 196 GLU A O 1
ATOM 1552 N N . GLU A 1 197 ? 28.521 -0.263 -16.796 1.00 58.91 197 GLU A N 1
ATOM 1553 C CA . GLU A 1 197 ? 27.995 1.000 -17.355 1.00 58.91 197 GLU A CA 1
ATOM 1554 C C . GLU A 1 197 ? 27.854 0.989 -18.890 1.00 58.91 197 GLU A C 1
ATOM 1556 O O . GLU A 1 197 ? 27.071 1.762 -19.442 1.00 58.91 197 GLU A O 1
ATOM 1561 N N . SER A 1 198 ? 28.570 0.090 -19.570 1.00 56.41 198 SER A N 1
ATOM 1562 C CA . SER A 1 198 ? 28.591 -0.110 -21.019 1.00 56.41 198 SER A CA 1
ATOM 1563 C C . SER A 1 198 ? 27.245 -0.532 -21.635 1.00 56.41 198 SER A C 1
ATOM 1565 O O . SER A 1 198 ? 27.059 -0.313 -22.831 1.00 56.41 198 SER A O 1
ATOM 1567 N N . GLY A 1 199 ? 26.294 -1.064 -20.851 1.00 74.62 199 GLY A N 1
ATOM 1568 C CA . GLY A 1 199 ? 24.962 -1.487 -21.324 1.00 74.62 199 GLY A CA 1
ATOM 1569 C C . GLY A 1 199 ? 23.805 -0.522 -21.022 1.00 74.62 199 GLY A C 1
ATOM 1570 O O . GLY A 1 199 ? 22.665 -0.773 -21.417 1.00 74.62 199 GLY A O 1
ATOM 1571 N N . ARG A 1 200 ? 24.046 0.584 -20.303 1.00 85.62 200 ARG A N 1
ATOM 1572 C CA . ARG A 1 200 ? 22.976 1.506 -19.876 1.00 85.62 200 ARG A CA 1
ATOM 1573 C C . ARG A 1 200 ? 22.552 2.446 -21.005 1.00 85.62 200 ARG A C 1
ATOM 1575 O O . ARG A 1 200 ? 23.345 3.238 -21.504 1.00 85.62 200 ARG A O 1
ATOM 1582 N N . ILE A 1 201 ? 21.263 2.426 -21.342 1.00 88.75 201 ILE A N 1
ATOM 1583 C CA . ILE A 1 201 ? 20.646 3.324 -22.333 1.00 88.75 201 ILE A CA 1
ATOM 1584 C C . ILE A 1 201 ? 20.253 4.656 -21.688 1.00 88.75 201 ILE A C 1
ATOM 1586 O O . ILE A 1 201 ? 20.369 5.717 -22.306 1.00 88.75 201 ILE A O 1
ATOM 1590 N N . GLY A 1 202 ? 19.773 4.619 -20.445 1.00 90.19 202 GLY A N 1
ATOM 1591 C CA . GLY A 1 202 ? 19.372 5.815 -19.716 1.00 90.19 202 GLY A CA 1
ATOM 1592 C C . GLY A 1 202 ? 18.721 5.508 -18.375 1.00 90.19 202 GLY A C 1
ATOM 1593 O O . GLY A 1 202 ? 18.528 4.351 -18.011 1.00 90.19 202 GLY A O 1
ATOM 1594 N N . ARG A 1 203 ? 18.397 6.571 -17.633 1.00 91.00 203 ARG A N 1
ATOM 1595 C CA . ARG A 1 203 ? 17.748 6.488 -16.322 1.00 91.00 203 ARG A CA 1
ATOM 1596 C C . ARG A 1 203 ? 16.724 7.598 -16.126 1.00 91.00 203 ARG A C 1
ATOM 1598 O O . ARG A 1 203 ? 16.957 8.721 -16.584 1.00 91.00 203 ARG A O 1
ATOM 1605 N N . VAL A 1 204 ? 15.652 7.292 -15.404 1.00 92.69 204 VAL A N 1
ATOM 1606 C CA . VAL A 1 204 ? 14.548 8.211 -15.104 1.00 92.69 204 VAL A CA 1
ATOM 1607 C C . VAL A 1 204 ? 14.072 7.996 -13.665 1.00 92.69 204 VAL A C 1
ATOM 1609 O O . VAL A 1 204 ? 13.802 6.855 -13.290 1.00 92.69 204 VAL A O 1
ATOM 1612 N N . PRO A 1 205 ? 13.983 9.049 -12.833 1.00 93.00 205 PRO A N 1
ATOM 1613 C CA . PRO A 1 205 ? 13.280 8.960 -11.560 1.00 93.00 205 PRO A CA 1
ATOM 1614 C C . PRO A 1 205 ? 11.764 8.954 -11.792 1.00 93.00 205 PRO A C 1
ATOM 1616 O O . PRO A 1 205 ? 11.270 9.627 -12.695 1.00 93.00 205 PRO A O 1
ATOM 1619 N N . ILE A 1 206 ? 11.029 8.231 -10.955 1.00 93.19 206 ILE A N 1
ATOM 1620 C CA . ILE A 1 206 ? 9.568 8.265 -10.921 1.00 93.19 206 ILE A CA 1
ATOM 1621 C C . ILE A 1 206 ? 9.145 9.093 -9.715 1.00 93.19 206 ILE A C 1
ATOM 1623 O O . ILE A 1 206 ? 9.397 8.720 -8.567 1.00 93.19 206 ILE A O 1
ATOM 1627 N N . ASP A 1 207 ? 8.515 10.233 -9.987 1.00 90.12 207 ASP A N 1
ATOM 1628 C CA . ASP A 1 207 ? 8.083 11.158 -8.946 1.00 90.12 207 ASP A CA 1
ATOM 1629 C C . ASP A 1 207 ? 6.936 10.576 -8.112 1.00 90.12 207 ASP A C 1
ATOM 1631 O O . ASP A 1 207 ? 6.011 9.937 -8.629 1.00 90.12 207 ASP A O 1
ATOM 1635 N N . ARG A 1 208 ? 6.963 10.862 -6.806 1.00 91.19 208 ARG A N 1
ATOM 1636 C CA . ARG A 1 208 ? 5.934 10.436 -5.849 1.00 91.19 208 ARG A CA 1
ATOM 1637 C C . ARG A 1 208 ? 4.557 10.954 -6.242 1.00 91.19 208 ARG A C 1
ATOM 1639 O O . ARG A 1 208 ? 4.405 12.084 -6.698 1.00 91.19 208 ARG A O 1
ATOM 1646 N N . GLY A 1 209 ? 3.534 10.140 -5.997 1.00 83.19 209 GLY A N 1
ATOM 1647 C CA . GLY A 1 209 ? 2.138 10.528 -6.219 1.00 83.19 209 GLY A CA 1
ATOM 1648 C C . GLY A 1 209 ? 1.716 10.603 -7.690 1.00 83.19 209 GLY A C 1
ATOM 1649 O O . GLY A 1 209 ? 0.542 10.850 -7.960 1.00 83.19 209 GLY A O 1
ATOM 1650 N N . THR A 1 210 ? 2.623 10.348 -8.637 1.00 91.56 210 THR A N 1
ATOM 1651 C CA . THR A 1 210 ? 2.264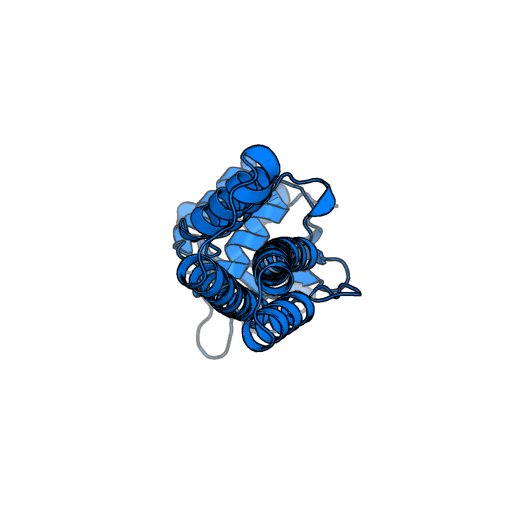 10.177 -10.049 1.00 91.56 210 THR A CA 1
ATOM 1652 C C . THR A 1 210 ? 1.496 8.874 -10.270 1.00 91.56 210 THR A C 1
ATOM 1654 O O . THR A 1 210 ? 1.568 7.935 -9.468 1.00 91.56 210 THR A O 1
ATOM 1657 N N . VAL A 1 211 ? 0.769 8.794 -11.389 1.00 93.50 211 VAL A N 1
ATOM 1658 C CA . VAL A 1 211 ? 0.113 7.548 -11.816 1.00 93.50 211 VAL A CA 1
ATOM 1659 C C . VAL A 1 211 ? 1.157 6.437 -11.954 1.00 93.50 211 VAL A C 1
ATOM 1661 O O . VAL A 1 211 ? 0.973 5.359 -11.398 1.00 93.50 211 VAL A O 1
ATOM 1664 N N . LEU A 1 212 ? 2.300 6.723 -12.583 1.00 94.06 212 LEU A N 1
ATOM 1665 C CA . LEU A 1 212 ? 3.383 5.752 -12.746 1.00 94.06 212 LEU A CA 1
ATOM 1666 C C . LEU A 1 212 ? 3.930 5.229 -11.416 1.00 94.06 212 LEU A C 1
ATOM 1668 O O . LEU A 1 212 ? 4.067 4.018 -11.271 1.00 94.06 212 LEU A O 1
ATOM 1672 N N . HIS A 1 213 ? 4.155 6.094 -10.418 1.00 95.44 213 HIS A N 1
ATOM 1673 C CA . HIS A 1 213 ? 4.593 5.661 -9.082 1.00 95.44 213 HIS A CA 1
ATOM 1674 C C . HIS A 1 213 ? 3.656 4.609 -8.492 1.00 95.44 213 HIS A C 1
ATOM 1676 O O . HIS A 1 213 ? 4.095 3.575 -7.992 1.00 95.44 213 HIS A O 1
ATOM 1682 N N . LYS A 1 214 ? 2.346 4.841 -8.611 1.00 95.56 214 LYS A N 1
ATOM 1683 C CA . LYS A 1 214 ? 1.317 3.928 -8.113 1.00 95.56 214 LYS A CA 1
ATOM 1684 C C . LYS A 1 214 ? 1.385 2.551 -8.788 1.00 95.56 214 LYS A C 1
ATOM 1686 O O . LYS A 1 214 ? 1.213 1.540 -8.110 1.00 95.56 214 LYS A O 1
ATOM 1691 N N . HIS A 1 215 ? 1.662 2.500 -10.091 1.00 96.12 215 HIS A N 1
ATOM 1692 C CA . HIS A 1 215 ? 1.829 1.240 -10.822 1.00 96.12 215 HIS A CA 1
ATOM 1693 C C . HIS A 1 215 ? 3.174 0.553 -10.528 1.00 96.12 215 HIS A C 1
ATOM 1695 O O . HIS A 1 215 ? 3.196 -0.669 -10.405 1.00 96.12 215 HIS A O 1
ATOM 1701 N N . CYS A 1 216 ? 4.263 1.300 -10.309 1.00 95.38 216 CYS A N 1
ATOM 1702 C CA . CYS A 1 216 ? 5.539 0.732 -9.854 1.00 95.38 216 CYS A CA 1
ATOM 1703 C C . CYS A 1 216 ? 5.407 0.059 -8.480 1.00 95.38 216 CYS A C 1
ATOM 1705 O O . CYS A 1 216 ? 5.854 -1.070 -8.301 1.00 95.38 216 CYS A O 1
ATOM 1707 N N . VAL A 1 217 ? 4.731 0.709 -7.523 1.00 95.31 217 VAL A N 1
ATOM 1708 C CA . VAL A 1 217 ? 4.458 0.100 -6.210 1.00 95.31 217 VAL A CA 1
ATOM 1709 C C . VAL A 1 217 ? 3.619 -1.171 -6.357 1.00 95.31 217 VAL A C 1
ATOM 1711 O O . VAL A 1 217 ? 3.890 -2.171 -5.698 1.00 95.31 217 VAL A O 1
ATOM 1714 N N . ARG A 1 218 ? 2.602 -1.152 -7.227 1.00 94.50 218 ARG A N 1
ATOM 1715 C CA . ARG A 1 218 ? 1.765 -2.329 -7.491 1.00 94.50 218 ARG A CA 1
ATOM 1716 C C . ARG A 1 218 ? 2.595 -3.497 -8.033 1.00 94.50 218 ARG A C 1
ATOM 1718 O O . ARG A 1 218 ? 2.403 -4.612 -7.566 1.00 94.50 218 ARG A O 1
ATOM 1725 N N . LEU A 1 219 ? 3.527 -3.243 -8.955 1.00 94.31 219 LEU A N 1
ATOM 1726 C CA . LEU A 1 219 ? 4.469 -4.244 -9.473 1.00 94.31 219 LEU A CA 1
ATOM 1727 C C . LEU A 1 219 ? 5.352 -4.836 -8.366 1.00 94.31 219 LEU A C 1
ATOM 1729 O O . LEU A 1 219 ? 5.456 -6.058 -8.257 1.00 94.31 219 LEU A O 1
ATOM 1733 N N . ALA A 1 220 ? 5.902 -3.983 -7.499 1.00 93.50 220 ALA A N 1
ATOM 1734 C CA . ALA A 1 220 ? 6.754 -4.379 -6.375 1.00 93.50 220 ALA A CA 1
ATOM 1735 C C . ALA A 1 220 ? 6.049 -5.254 -5.316 1.00 93.50 220 ALA A C 1
ATOM 1737 O O . ALA A 1 220 ? 6.702 -5.897 -4.498 1.00 93.50 220 ALA A O 1
ATOM 1738 N N . LEU A 1 221 ? 4.713 -5.279 -5.309 1.00 91.69 221 LEU A N 1
ATOM 1739 C CA . LEU A 1 221 ? 3.910 -6.065 -4.369 1.00 91.69 221 LEU A CA 1
ATOM 1740 C C . LEU A 1 221 ? 3.359 -7.366 -4.979 1.00 91.69 221 LEU A C 1
ATOM 1742 O O . LEU A 1 221 ? 2.696 -8.127 -4.272 1.00 91.69 221 LEU A O 1
ATOM 1746 N N . THR A 1 222 ? 3.605 -7.638 -6.266 1.00 87.50 222 THR A N 1
ATOM 1747 C CA . THR A 1 222 ? 2.903 -8.694 -7.022 1.00 87.50 222 THR A CA 1
ATOM 1748 C C . THR A 1 222 ? 3.016 -10.094 -6.413 1.00 87.50 222 THR A C 1
ATOM 1750 O O . THR A 1 222 ? 1.983 -10.748 -6.299 1.00 87.50 222 THR A O 1
ATOM 1753 N N . GLU A 1 223 ? 4.191 -10.529 -5.942 1.00 76.81 223 GLU A N 1
ATOM 1754 C CA . GLU A 1 223 ? 4.423 -11.899 -5.427 1.00 76.81 223 GLU A CA 1
ATOM 1755 C C . GLU A 1 223 ? 3.512 -12.300 -4.265 1.00 76.81 223 GLU A C 1
ATOM 1757 O O . GLU A 1 223 ? 3.067 -13.445 -4.178 1.00 76.81 223 GLU A O 1
ATOM 1762 N N . PHE A 1 224 ? 3.200 -11.350 -3.387 1.00 71.81 224 PHE A N 1
ATOM 1763 C CA . PHE A 1 224 ? 2.389 -11.603 -2.195 1.00 71.81 224 PHE A CA 1
ATOM 1764 C C . PHE A 1 224 ? 0.990 -11.001 -2.305 1.00 71.81 224 PHE A C 1
ATOM 1766 O O . PHE A 1 224 ? 0.134 -11.221 -1.440 1.00 71.81 224 PHE A O 1
ATOM 1773 N N . SER A 1 225 ? 0.739 -10.205 -3.343 1.00 77.62 225 SER A N 1
ATOM 1774 C CA . SER A 1 225 ? -0.564 -9.598 -3.576 1.00 77.62 225 SER A CA 1
ATOM 1775 C C . SER A 1 225 ? -1.552 -10.598 -4.174 1.00 77.62 225 SER A C 1
ATOM 1777 O O . SER A 1 225 ? -1.218 -11.696 -4.607 1.00 77.62 225 SER A O 1
ATOM 1779 N N . ARG A 1 226 ? -2.819 -10.189 -4.236 1.00 75.56 226 ARG A N 1
ATOM 1780 C CA . ARG A 1 226 ? -3.861 -10.939 -4.953 1.00 75.56 226 ARG A CA 1
ATOM 1781 C C . ARG A 1 226 ? -3.856 -10.692 -6.464 1.00 75.56 226 ARG A C 1
ATOM 1783 O O . ARG A 1 226 ? -4.761 -11.169 -7.143 1.00 75.56 226 ARG A O 1
ATOM 1790 N N . ILE A 1 227 ? -2.914 -9.897 -6.962 1.00 82.50 227 ILE A N 1
ATOM 1791 C CA . ILE A 1 227 ? -2.894 -9.403 -8.334 1.00 82.50 227 ILE A CA 1
ATOM 1792 C C . ILE A 1 227 ? -1.886 -10.232 -9.134 1.00 82.50 227 ILE A C 1
ATOM 1794 O O . ILE A 1 227 ? -0.719 -10.280 -8.743 1.00 82.50 227 ILE A O 1
ATOM 1798 N N . PRO A 1 228 ? -2.297 -10.857 -10.252 1.00 88.94 228 PRO A N 1
ATOM 1799 C CA . PRO A 1 228 ? -1.371 -11.541 -11.145 1.00 88.94 228 PRO A CA 1
ATOM 1800 C C . PRO A 1 228 ? -0.279 -10.595 -11.655 1.00 88.94 228 PRO A C 1
ATOM 1802 O O . PRO A 1 228 ? -0.562 -9.462 -12.056 1.00 88.94 228 PRO A O 1
ATOM 1805 N N . ALA A 1 229 ? 0.964 -11.070 -11.669 1.00 90.62 229 ALA A N 1
ATOM 1806 C CA . ALA A 1 229 ? 2.119 -10.299 -12.113 1.00 90.62 229 ALA A CA 1
ATOM 1807 C C . ALA A 1 229 ? 1.951 -9.791 -13.557 1.00 90.62 229 ALA A C 1
ATOM 1809 O O . ALA A 1 229 ? 2.249 -8.634 -13.852 1.00 90.62 229 ALA A O 1
ATOM 1810 N N . GLU A 1 230 ? 1.389 -10.619 -14.439 1.00 91.06 230 GLU A N 1
ATOM 1811 C CA . GLU A 1 230 ? 1.123 -10.273 -15.834 1.00 91.06 230 GLU A CA 1
ATOM 1812 C C . GLU A 1 230 ? 0.115 -9.124 -15.955 1.00 91.06 230 GLU A C 1
ATOM 1814 O O . GLU A 1 230 ? 0.318 -8.210 -16.752 1.00 91.06 230 GLU A O 1
ATOM 1819 N N . GLU A 1 231 ? -0.944 -9.126 -15.136 1.00 92.56 231 GLU A N 1
ATOM 1820 C CA . GLU A 1 231 ? -1.936 -8.043 -15.107 1.00 92.56 231 GLU A CA 1
ATOM 1821 C C . GLU A 1 231 ? -1.286 -6.723 -14.672 1.00 92.56 231 GLU A C 1
ATOM 1823 O O . GLU A 1 231 ? -1.486 -5.691 -15.310 1.00 92.56 231 GLU A O 1
ATOM 1828 N N . ALA A 1 232 ? -0.451 -6.756 -13.629 1.00 94.19 232 ALA A N 1
ATOM 1829 C CA . ALA A 1 232 ? 0.248 -5.569 -13.144 1.00 94.19 232 ALA A CA 1
ATOM 1830 C C . ALA A 1 232 ? 1.220 -4.987 -14.188 1.00 94.19 232 ALA A C 1
ATOM 1832 O O . ALA A 1 232 ? 1.312 -3.763 -14.317 1.00 94.19 232 ALA A O 1
ATOM 1833 N N . VAL A 1 233 ? 1.909 -5.841 -14.955 1.00 95.12 233 VAL A N 1
ATOM 1834 C CA . VAL A 1 233 ? 2.789 -5.420 -16.059 1.00 95.12 233 VAL A CA 1
ATOM 1835 C C . VAL A 1 233 ? 1.984 -4.754 -17.175 1.00 95.12 233 VAL A C 1
ATOM 1837 O O . VAL A 1 233 ? 2.351 -3.661 -17.611 1.00 95.12 233 VAL A O 1
ATOM 1840 N N . GLN A 1 234 ? 0.864 -5.347 -17.602 1.00 93.81 234 GLN A N 1
ATOM 1841 C CA . GLN A 1 234 ? 0.009 -4.731 -18.625 1.00 93.81 234 GLN A CA 1
ATOM 1842 C C . GLN A 1 234 ? -0.527 -3.374 -18.170 1.00 93.81 234 GLN A C 1
ATOM 1844 O O . GLN A 1 234 ? -0.425 -2.389 -18.903 1.00 93.81 234 GLN A O 1
ATOM 1849 N N . ASP A 1 235 ? -1.032 -3.298 -16.941 1.00 94.56 235 ASP A N 1
ATOM 1850 C CA . ASP A 1 235 ? -1.548 -2.060 -16.366 1.00 94.56 235 ASP A CA 1
ATOM 1851 C C . ASP A 1 235 ? -0.477 -0.967 -16.284 1.00 94.56 235 ASP A C 1
ATOM 1853 O O . ASP A 1 235 ? -0.774 0.203 -16.523 1.00 94.56 235 ASP A O 1
ATOM 1857 N N . PHE A 1 236 ? 0.772 -1.328 -15.977 1.00 95.38 236 PHE A N 1
ATOM 1858 C CA . PHE A 1 236 ? 1.895 -0.394 -16.001 1.00 95.38 236 PHE A CA 1
ATOM 1859 C C . PHE A 1 236 ? 2.139 0.175 -17.407 1.00 95.38 236 PHE A C 1
ATOM 1861 O O . PHE A 1 236 ? 2.243 1.392 -17.564 1.00 95.38 236 PHE A O 1
ATOM 1868 N N . PHE A 1 237 ? 2.172 -0.669 -18.443 1.00 94.19 237 PHE A N 1
ATOM 1869 C CA . PHE A 1 237 ? 2.348 -0.201 -19.823 1.00 94.19 237 PHE A CA 1
ATOM 1870 C C . PHE A 1 237 ? 1.150 0.595 -20.355 1.00 94.19 237 PHE A C 1
ATOM 1872 O O . PHE A 1 237 ? 1.331 1.457 -21.216 1.00 94.19 237 PHE A O 1
ATOM 1879 N N . VAL A 1 238 ? -0.066 0.331 -19.869 1.00 92.94 238 VAL A N 1
ATOM 1880 C CA .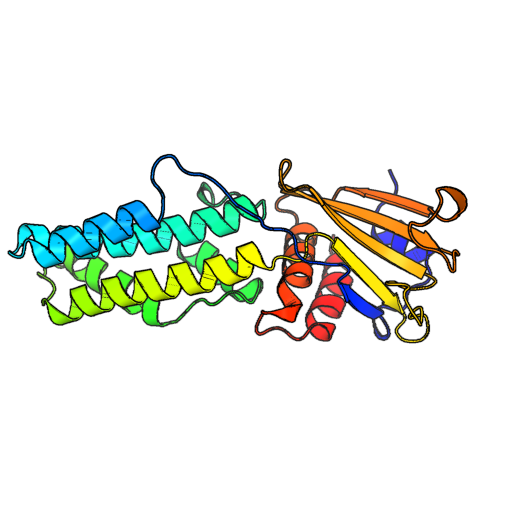 VAL A 1 238 ? -1.240 1.169 -20.155 1.00 92.94 238 VAL A CA 1
ATOM 1881 C C . VAL A 1 238 ? -1.074 2.538 -19.499 1.00 92.94 238 VAL A C 1
ATOM 1883 O O . VAL A 1 238 ? -1.140 3.544 -20.198 1.00 92.94 238 VAL A O 1
ATOM 1886 N N . ALA A 1 239 ? -0.761 2.580 -18.201 1.00 91.56 239 ALA A N 1
ATOM 1887 C CA . ALA A 1 239 ? -0.562 3.821 -17.453 1.00 91.56 239 ALA A CA 1
ATOM 1888 C C . ALA A 1 239 ? 0.546 4.710 -18.037 1.00 91.56 239 ALA A C 1
ATOM 1890 O O . ALA A 1 239 ? 0.459 5.931 -17.972 1.00 91.56 239 ALA A O 1
ATOM 1891 N N . LEU A 1 240 ? 1.568 4.103 -18.637 1.00 88.44 240 LEU A N 1
ATOM 1892 C CA . LEU A 1 240 ? 2.641 4.800 -19.338 1.00 88.44 240 LEU A CA 1
ATOM 1893 C C . LEU A 1 240 ? 2.169 5.586 -20.568 1.00 88.44 240 LEU A C 1
ATOM 1895 O O . LEU A 1 240 ? 2.766 6.603 -20.895 1.00 88.44 240 LEU A O 1
ATOM 1899 N N . LYS A 1 241 ? 1.136 5.118 -21.278 1.00 80.12 241 LYS A N 1
ATOM 1900 C CA . LYS A 1 241 ? 0.610 5.813 -22.467 1.00 80.12 241 LYS A CA 1
ATOM 1901 C C . LYS A 1 241 ? -0.178 7.070 -22.103 1.00 80.12 241 LYS A C 1
ATOM 1903 O O . LYS A 1 241 ? -0.325 7.950 -22.946 1.00 80.12 241 LYS A O 1
ATOM 1908 N N . ASP A 1 242 ? -0.677 7.112 -20.873 1.00 71.19 242 ASP A N 1
ATOM 1909 C CA . ASP A 1 242 ? -1.528 8.175 -20.347 1.00 71.19 242 ASP A CA 1
ATOM 1910 C C . ASP A 1 242 ? -0.749 9.196 -19.487 1.00 71.19 242 ASP A C 1
ATOM 1912 O O . ASP A 1 242 ? -1.345 10.170 -19.019 1.00 71.19 242 ASP A O 1
ATOM 1916 N N . ALA A 1 243 ? 0.551 8.963 -19.256 1.00 69.44 243 ALA A N 1
ATOM 1917 C CA . ALA A 1 243 ? 1.455 9.779 -18.438 1.00 69.44 243 ALA A CA 1
ATOM 1918 C C . ALA A 1 243 ? 2.343 10.687 -19.298 1.00 69.44 243 ALA A C 1
ATOM 1920 O O . ALA A 1 243 ? 2.559 11.841 -18.861 1.00 69.44 243 ALA A O 1
#

pLDDT: mean 89.97, std 10.27, range [46.59, 98.69]